Protein AF-A0A1E8FD90-F1 (afdb_monomer_lite)

Foldseek 3Di:
DAQDPLLLVLQLQQLLLVLVLCVVQLLQWAKAWAQPPVSNKIKIKIFGLQQWEAALVQQAIDGNDPPPLIAMDICPPVHNCGSVNPVCSPPGSNRVNVVCCVPVVVRSVVSGHDDVQQSVQSVLQSVLCVVQVAHEHGDPDPPDDNDPRHDYACPPVRGHHRPGWYWDDDPPAIATEDQQDDDPPDQLLASCVVVLVCVVVVNDRYAYAQPFLDPDLSSLLSLVSNLVCLCCPVQVDQALLSVLVVVVVPDRPVSSSVVSCCHCCVPPQNVLVNLLSLVVVLVVDPDDDDVSNVVSVVVNVVVCVVCVVVCPDPCQVPDRRRPPRTQHPDDNGNSQHQPSDDVPPRSNNND

Structure (mmCIF, N/CA/C/O backbone):
data_AF-A0A1E8FD90-F1
#
_entry.id   AF-A0A1E8FD90-F1
#
loop_
_atom_site.group_PDB
_atom_site.id
_atom_site.type_symbol
_atom_site.label_atom_id
_atom_site.label_alt_id
_atom_site.label_comp_id
_atom_site.label_asym_id
_atom_site.label_entity_id
_atom_site.label_seq_id
_atom_site.pdbx_PDB_ins_code
_atom_site.Cartn_x
_atom_site.Cartn_y
_atom_site.Cartn_z
_atom_site.occupancy
_atom_site.B_iso_or_equiv
_atom_site.auth_seq_id
_atom_site.auth_comp_id
_atom_site.auth_asym_id
_atom_site.auth_atom_id
_atom_site.pdbx_PDB_model_num
ATOM 1 N N . MET A 1 1 ? -30.941 -11.027 15.298 1.00 56.66 1 MET A N 1
ATOM 2 C CA . MET A 1 1 ? -30.964 -10.644 16.744 1.00 56.66 1 MET A CA 1
ATOM 3 C C . MET A 1 1 ? -30.471 -9.193 16.898 1.00 56.66 1 MET A C 1
ATOM 5 O O . MET A 1 1 ? -29.641 -8.796 16.094 1.00 56.66 1 MET A O 1
ATOM 9 N N . ARG A 1 2 ? -30.971 -8.367 17.840 1.00 65.31 2 ARG A N 1
ATOM 10 C CA . ARG A 1 2 ? -30.454 -6.986 18.050 1.00 65.31 2 ARG A CA 1
ATOM 11 C C . ARG A 1 2 ? -29.162 -7.013 18.882 1.00 65.31 2 ARG A C 1
ATOM 13 O O . ARG A 1 2 ? -29.107 -7.773 19.845 1.00 65.31 2 ARG A O 1
ATOM 20 N N . VAL A 1 3 ? -28.166 -6.181 18.539 1.00 75.88 3 VAL A N 1
ATOM 21 C CA . VAL A 1 3 ? -26.951 -5.975 19.360 1.00 75.88 3 VAL A CA 1
ATOM 22 C C . VAL A 1 3 ? -27.383 -5.581 20.782 1.00 75.88 3 VAL A C 1
ATOM 24 O O . VAL A 1 3 ? -28.229 -4.690 20.914 1.00 75.88 3 VAL A O 1
ATOM 27 N N . PRO A 1 4 ? -26.823 -6.173 21.853 1.00 81.50 4 PRO A N 1
ATOM 28 C CA . PRO A 1 4 ? -27.022 -5.658 23.203 1.00 81.50 4 PRO A CA 1
ATOM 29 C C . PRO A 1 4 ? -26.638 -4.174 23.282 1.00 81.50 4 PRO A C 1
ATOM 31 O O . PRO A 1 4 ? -25.550 -3.784 22.869 1.00 81.50 4 PRO A O 1
ATOM 34 N N . GLU A 1 5 ? -27.497 -3.320 23.841 1.00 84.31 5 GLU A N 1
ATOM 35 C CA . GLU A 1 5 ? -27.241 -1.869 23.890 1.00 84.31 5 GLU A CA 1
ATOM 36 C C . GLU A 1 5 ? -25.924 -1.531 24.616 1.00 84.31 5 GLU A C 1
ATOM 38 O O . GLU A 1 5 ? -25.202 -0.599 24.259 1.00 84.31 5 GLU A O 1
ATOM 43 N N . SER A 1 6 ? -25.571 -2.324 25.630 1.00 85.62 6 SER A N 1
ATOM 44 C CA . SER A 1 6 ? -24.286 -2.232 26.321 1.00 85.62 6 SER A CA 1
ATOM 45 C C . SER A 1 6 ? -23.102 -2.481 25.387 1.00 85.62 6 SER A C 1
ATOM 47 O O . SER A 1 6 ? -22.140 -1.724 25.459 1.00 85.62 6 SER A O 1
ATOM 49 N N . LEU A 1 7 ? -23.179 -3.483 24.510 1.00 87.25 7 LEU A N 1
ATOM 50 C CA . LEU A 1 7 ? -22.151 -3.798 23.520 1.00 87.25 7 LEU A CA 1
ATOM 51 C C . LEU A 1 7 ? -21.988 -2.633 22.537 1.00 87.25 7 LEU A C 1
ATOM 53 O O . LEU A 1 7 ? -20.905 -2.060 22.435 1.00 87.25 7 LEU A O 1
ATOM 57 N N . LEU A 1 8 ? -23.093 -2.196 21.927 1.00 90.25 8 LEU A N 1
ATOM 58 C CA . LEU A 1 8 ? -23.102 -1.097 20.960 1.00 90.25 8 LEU A CA 1
ATOM 59 C C . LEU A 1 8 ? -22.474 0.186 21.530 1.00 90.25 8 LEU A C 1
ATOM 61 O O . LEU A 1 8 ? -21.594 0.781 20.910 1.00 90.25 8 LEU A O 1
ATOM 65 N N . ARG A 1 9 ? -22.883 0.600 22.739 1.00 90.06 9 ARG A N 1
ATOM 66 C CA . ARG A 1 9 ? -22.383 1.835 23.370 1.00 90.06 9 ARG A CA 1
ATOM 67 C C . ARG A 1 9 ? -20.880 1.794 23.651 1.00 90.06 9 ARG A C 1
ATOM 69 O O . ARG A 1 9 ? -20.226 2.827 23.533 1.00 90.06 9 ARG A O 1
ATOM 76 N N . ARG A 1 10 ? -20.337 0.637 24.041 1.00 90.12 10 ARG A N 1
ATOM 77 C CA . ARG A 1 10 ? -18.904 0.473 24.350 1.00 90.12 10 ARG A CA 1
ATOM 78 C C . ARG A 1 10 ? -18.062 0.481 23.080 1.00 90.12 10 ARG A C 1
ATOM 80 O O . ARG A 1 10 ? -17.102 1.242 22.992 1.00 90.12 10 ARG A O 1
ATOM 87 N N . SER A 1 11 ? -18.487 -0.267 22.063 1.00 92.81 11 SER A N 1
ATOM 88 C CA . SER A 1 11 ? -17.834 -0.290 20.753 1.00 92.81 11 SER A CA 1
ATOM 89 C C . SER A 1 11 ? -17.792 1.101 20.118 1.00 92.81 11 SER A C 1
ATOM 91 O O . SER A 1 11 ? -16.727 1.572 19.730 1.00 92.81 11 SER A O 1
ATOM 93 N N . VAL A 1 12 ? -18.922 1.818 20.099 1.00 94.44 12 VAL A N 1
ATOM 94 C CA . VAL A 1 12 ? -18.986 3.192 19.567 1.00 94.44 12 VAL A CA 1
ATOM 95 C C . VAL A 1 12 ? -18.085 4.145 20.353 1.00 94.44 12 VAL A C 1
ATOM 97 O O . VAL A 1 12 ? -17.470 5.035 19.767 1.00 94.44 12 VAL A O 1
ATOM 100 N N . ARG A 1 13 ? -17.954 3.964 21.672 1.00 95.38 13 ARG A N 1
ATOM 101 C CA . ARG A 1 13 ? -17.057 4.787 22.489 1.00 95.38 13 ARG A CA 1
ATOM 102 C C . ARG A 1 13 ? -15.592 4.612 22.096 1.00 95.38 13 ARG A C 1
ATOM 104 O O . ARG A 1 13 ? -14.893 5.615 21.979 1.00 95.38 13 ARG A O 1
ATOM 111 N N . LEU A 1 14 ? -15.154 3.375 21.854 1.00 95.88 14 LEU A N 1
ATOM 112 C CA . LEU A 1 14 ? -13.805 3.101 21.362 1.00 95.88 14 LEU A CA 1
ATOM 113 C C . LEU A 1 14 ? -13.571 3.739 19.985 1.00 95.88 14 LEU A C 1
ATOM 115 O O . LEU A 1 14 ? -12.570 4.422 19.792 1.00 95.88 14 LEU A O 1
ATOM 119 N N . LEU A 1 15 ? -14.511 3.587 19.048 1.00 97.06 15 LEU A N 1
ATOM 120 C CA . LEU A 1 15 ? -14.391 4.193 17.714 1.00 97.06 15 LEU A CA 1
ATOM 121 C C . LEU A 1 15 ? -14.323 5.726 17.782 1.00 97.06 15 LEU A C 1
ATOM 123 O O . LEU A 1 15 ? -13.535 6.349 17.073 1.00 97.06 15 LEU A O 1
ATOM 127 N N . ASN A 1 16 ? -15.092 6.342 18.682 1.00 98.12 16 ASN A N 1
ATOM 128 C CA . ASN A 1 16 ? -15.017 7.780 18.923 1.00 98.12 16 ASN A CA 1
ATOM 129 C C . ASN A 1 16 ? -13.675 8.206 19.537 1.00 98.12 16 ASN A C 1
ATOM 131 O O . ASN A 1 16 ? -13.176 9.272 19.185 1.00 98.12 16 ASN A O 1
ATOM 135 N N . ALA A 1 17 ? -13.064 7.390 20.402 1.00 98.25 17 ALA A N 1
ATOM 136 C CA . ALA A 1 17 ? -11.721 7.655 20.920 1.00 98.25 17 ALA A CA 1
ATOM 137 C C . ALA A 1 17 ? -10.672 7.654 19.793 1.00 98.25 17 ALA A C 1
ATOM 139 O O . ALA A 1 17 ? -9.843 8.560 19.723 1.00 98.25 17 ALA A O 1
ATOM 140 N N . ILE A 1 18 ? -10.759 6.701 18.857 1.00 98.00 18 ILE A N 1
ATOM 141 C CA . ILE A 1 18 ? -9.893 6.656 17.666 1.00 98.00 18 ILE A CA 1
ATOM 142 C C . ILE A 1 18 ? -10.104 7.907 16.801 1.00 98.00 18 ILE A C 1
ATOM 144 O O . ILE A 1 18 ? -9.136 8.557 16.415 1.00 98.00 18 ILE A O 1
ATOM 148 N N . ASN A 1 19 ? -11.355 8.312 16.564 1.00 98.19 19 ASN A N 1
ATOM 149 C CA . ASN A 1 19 ? -11.665 9.538 15.822 1.00 98.19 19 ASN A CA 1
ATOM 150 C C . ASN A 1 19 ? -11.112 10.808 16.511 1.00 98.19 19 ASN A C 1
ATOM 152 O O . ASN A 1 19 ? -10.642 11.731 15.846 1.00 98.19 19 ASN A O 1
ATOM 156 N N . ILE A 1 20 ? -11.115 10.868 17.848 1.00 98.56 20 ILE A N 1
ATOM 157 C CA . ILE A 1 20 ? -10.468 11.961 18.593 1.00 98.56 20 ILE A CA 1
ATOM 158 C C . ILE A 1 20 ? -8.958 11.978 18.325 1.00 98.56 20 ILE A C 1
ATOM 160 O O . ILE A 1 20 ? -8.404 13.051 18.094 1.00 98.56 20 ILE A O 1
ATOM 164 N N . LEU A 1 21 ? -8.299 10.816 18.302 1.00 98.31 21 LEU A N 1
ATOM 165 C CA . LEU A 1 21 ? -6.873 10.713 17.974 1.00 98.31 21 LEU A CA 1
ATOM 166 C C . LEU A 1 21 ? -6.585 11.118 16.521 1.00 98.31 21 LEU A C 1
ATOM 168 O O . LEU A 1 21 ? -5.620 11.839 16.274 1.00 98.31 21 LEU A O 1
ATOM 172 N N . HIS A 1 22 ? -7.443 10.752 15.565 1.00 98.06 22 HIS A N 1
ATOM 173 C CA . HIS A 1 22 ? -7.335 11.227 14.178 1.00 98.06 22 HIS A CA 1
ATOM 174 C C . HIS A 1 22 ? -7.350 12.754 14.105 1.00 98.06 22 HIS A C 1
ATOM 176 O O . HIS A 1 22 ? -6.453 13.350 13.518 1.00 98.06 22 HIS A O 1
ATOM 182 N N . ARG A 1 23 ? -8.286 13.407 14.806 1.00 96.81 23 ARG A N 1
ATOM 183 C CA . ARG A 1 23 ? -8.345 14.879 14.897 1.00 96.81 23 ARG A CA 1
ATOM 184 C C . ARG A 1 23 ? -7.121 15.513 15.571 1.00 96.81 23 ARG A C 1
ATOM 186 O O . ARG A 1 23 ? -6.922 16.716 15.435 1.00 96.81 23 ARG A O 1
ATOM 193 N N . GLN A 1 24 ? -6.334 14.733 16.312 1.00 96.75 24 GLN A N 1
ATOM 194 C CA . GLN A 1 24 ? -5.081 15.153 16.948 1.00 96.75 24 GLN A CA 1
ATOM 195 C C . GLN A 1 24 ? -3.839 14.864 16.077 1.00 96.75 24 GLN A C 1
ATOM 197 O O . GLN A 1 24 ? -2.722 15.105 16.530 1.00 96.75 24 GLN A O 1
ATOM 202 N N . GLY A 1 25 ? -4.009 14.378 14.839 1.00 94.69 25 GLY A N 1
ATOM 203 C CA . GLY A 1 25 ? -2.921 14.141 13.880 1.00 94.69 25 GLY A CA 1
ATOM 204 C C . GLY A 1 25 ? -2.383 12.706 13.843 1.00 94.69 25 GLY A C 1
ATOM 205 O O . GLY A 1 25 ? -1.378 12.449 13.177 1.00 94.69 25 GLY A O 1
ATOM 206 N N . TYR A 1 26 ? -3.036 11.764 14.531 1.00 96.94 26 TYR A N 1
ATOM 207 C CA . TYR A 1 26 ? -2.708 10.332 14.486 1.00 96.94 26 TYR A CA 1
ATOM 208 C C . TYR A 1 26 ? -3.497 9.607 13.383 1.00 96.94 26 TYR A C 1
ATOM 210 O O . TYR A 1 26 ? -4.082 8.550 13.618 1.00 96.94 26 TYR A O 1
ATOM 218 N N . GLU A 1 27 ? -3.590 10.194 12.187 1.00 95.50 27 GLU A N 1
ATOM 219 C CA . GLU A 1 27 ? -4.531 9.754 11.144 1.00 95.50 27 GLU A CA 1
ATOM 220 C C . GLU A 1 27 ? -4.199 8.378 10.556 1.00 95.50 27 GLU A C 1
ATOM 222 O O . GLU A 1 27 ? -5.084 7.717 10.016 1.00 95.50 27 GLU A O 1
ATOM 227 N N . LYS A 1 28 ? -2.959 7.895 10.707 1.00 94.06 28 LYS A N 1
ATOM 228 C CA . LYS A 1 28 ? -2.556 6.546 10.276 1.00 94.06 28 LYS A CA 1
ATOM 229 C C . LYS A 1 28 ? -2.923 5.449 11.278 1.00 94.06 28 LYS A C 1
ATOM 231 O O . LYS A 1 28 ? -2.624 4.284 11.020 1.00 94.06 28 LYS A O 1
ATOM 236 N N . LEU A 1 29 ? -3.563 5.791 12.401 1.00 96.44 29 LEU A N 1
ATOM 237 C CA . LEU A 1 29 ? -4.102 4.816 13.346 1.00 96.44 29 LEU A CA 1
ATOM 238 C C . LEU A 1 29 ? -5.278 4.079 12.693 1.00 96.44 29 LEU A C 1
ATOM 240 O O . LEU A 1 29 ? -6.330 4.665 12.435 1.00 96.44 29 LEU A O 1
ATOM 244 N N . GLY A 1 30 ? -5.086 2.803 12.394 1.00 93.56 30 GLY A N 1
ATOM 245 C CA . GLY A 1 30 ? -6.062 1.936 11.749 1.00 93.56 30 GLY A CA 1
ATOM 246 C C . GLY A 1 30 ? -6.794 1.039 12.743 1.00 93.56 30 GLY A C 1
ATOM 247 O O . GLY A 1 30 ? -6.372 0.849 13.888 1.00 93.56 30 GLY A O 1
ATOM 248 N N . CYS A 1 31 ? -7.908 0.468 12.290 1.00 92.62 31 CYS A N 1
ATOM 249 C CA . CYS A 1 31 ? -8.611 -0.566 13.037 1.00 92.62 31 CYS A CA 1
ATOM 250 C C . CYS A 1 31 ? -9.238 -1.621 12.121 1.00 92.62 31 CYS A C 1
ATOM 252 O O . CYS A 1 31 ? -9.734 -1.305 11.041 1.00 92.62 31 CYS A O 1
ATOM 254 N N . SER A 1 32 ? -9.214 -2.876 12.571 1.00 89.50 32 SER A N 1
ATOM 255 C CA . SER A 1 32 ? -9.930 -3.996 11.950 1.00 89.50 32 SER A CA 1
ATOM 256 C C . SER A 1 32 ? -10.921 -4.596 12.945 1.00 89.50 32 SER A C 1
ATOM 258 O O . SER A 1 32 ? -10.728 -4.481 14.159 1.00 89.50 32 SER A O 1
ATOM 260 N N . PHE A 1 33 ? -11.980 -5.222 12.431 1.00 89.19 33 PHE A N 1
ATOM 261 C CA . PHE A 1 33 ? -13.107 -5.704 13.225 1.00 89.19 33 PHE A CA 1
ATOM 262 C C . PHE A 1 33 ? -13.466 -7.133 12.852 1.00 89.19 33 PHE A C 1
ATOM 264 O O . PHE A 1 33 ? -13.535 -7.445 11.671 1.00 89.19 33 PHE A O 1
ATOM 271 N N . TRP A 1 34 ? -13.771 -7.976 13.828 1.00 83.38 34 TRP A N 1
ATOM 272 C CA . TRP A 1 34 ? -14.334 -9.305 13.584 1.00 83.38 34 TRP A CA 1
ATOM 273 C C . TRP A 1 34 ? -15.201 -9.736 14.766 1.00 83.38 34 TRP A C 1
ATOM 275 O O . TRP A 1 34 ? -15.251 -9.079 15.806 1.00 83.38 34 TRP A O 1
ATOM 285 N N . GLY A 1 35 ? -15.935 -10.829 14.599 1.00 75.94 35 GLY A N 1
ATOM 286 C CA . GLY A 1 35 ? -16.658 -11.481 15.688 1.00 75.94 35 GLY A CA 1
ATOM 287 C C . GLY A 1 35 ? -15.719 -12.425 16.418 1.00 75.94 35 GLY A C 1
ATOM 288 O O . GLY A 1 35 ? -14.932 -13.113 15.771 1.00 75.94 35 GLY A O 1
ATOM 289 N N . GLY A 1 36 ? -15.777 -12.464 17.747 1.00 71.88 36 GLY A N 1
ATOM 290 C CA . GLY A 1 36 ? -14.994 -13.442 18.496 1.00 71.88 36 GLY A CA 1
ATOM 291 C C . GLY A 1 36 ? -15.414 -14.878 18.191 1.00 71.88 36 GLY A C 1
ATOM 292 O O . GLY A 1 36 ? -16.398 -15.131 17.497 1.00 71.88 36 GLY A O 1
ATOM 293 N N . ILE A 1 37 ? -14.663 -15.829 18.750 1.00 68.88 37 ILE A N 1
ATOM 294 C CA . ILE A 1 37 ? -14.836 -17.278 18.528 1.00 68.88 37 ILE A CA 1
ATOM 295 C C . ILE A 1 37 ? -16.271 -17.740 18.839 1.00 68.88 37 ILE A C 1
ATOM 297 O O . ILE A 1 37 ? -16.768 -18.696 18.253 1.00 68.88 37 ILE A O 1
ATOM 301 N N . ASP A 1 38 ? -16.956 -17.053 19.752 1.00 69.38 38 ASP A N 1
ATOM 302 C CA . ASP A 1 38 ? -18.326 -17.359 20.150 1.00 69.38 38 ASP A CA 1
ATOM 303 C C . ASP A 1 38 ? -19.401 -16.716 19.251 1.00 69.38 38 ASP A C 1
ATOM 305 O O . ASP A 1 38 ? -20.579 -17.003 19.431 1.00 69.38 38 ASP A O 1
ATOM 309 N N . CYS A 1 39 ? -19.032 -15.857 18.292 1.00 68.38 39 CYS A N 1
ATOM 310 C CA . CYS A 1 39 ? -19.945 -15.033 17.483 1.00 68.38 39 CYS A CA 1
ATOM 311 C C . CYS A 1 39 ? -20.897 -14.134 18.305 1.00 68.38 39 CYS A C 1
ATOM 313 O O . CYS A 1 39 ? -21.875 -13.599 17.770 1.00 68.38 39 CYS A O 1
ATOM 315 N N . PHE A 1 40 ? -20.611 -13.939 19.595 1.00 74.62 40 PHE A N 1
ATOM 316 C CA . PHE A 1 40 ? -21.358 -13.083 20.519 1.00 74.62 40 PHE A CA 1
ATOM 317 C C . PHE A 1 40 ? -20.513 -11.927 21.054 1.00 74.62 40 PHE A C 1
ATOM 319 O O . PHE A 1 40 ? -21.072 -10.986 21.621 1.00 74.62 40 PHE A O 1
ATOM 326 N N . SER A 1 41 ? -19.193 -11.967 20.877 1.00 82.69 41 SER A N 1
ATOM 327 C CA . SER A 1 41 ? -18.308 -10.839 21.136 1.00 82.69 41 SER A CA 1
ATOM 328 C C . SER A 1 41 ? -17.941 -10.090 19.858 1.00 82.69 41 SER A C 1
ATOM 330 O O . SER A 1 41 ? -17.839 -10.657 18.767 1.00 82.69 41 SER A O 1
ATOM 332 N N . TRP A 1 42 ? -17.761 -8.777 19.993 1.00 88.62 42 TRP A N 1
ATOM 333 C CA . TRP A 1 42 ? -17.207 -7.938 18.935 1.00 88.62 42 TRP A CA 1
ATOM 334 C C . TRP A 1 42 ? -15.759 -7.609 19.263 1.00 88.62 42 TRP A C 1
ATOM 336 O O . TRP A 1 42 ? -15.469 -7.097 20.345 1.00 88.62 42 TRP A O 1
ATOM 346 N N . VAL A 1 43 ? -14.861 -7.891 18.331 1.00 89.06 43 VAL A N 1
ATOM 347 C CA . VAL A 1 43 ? -13.433 -7.651 18.481 1.00 89.06 43 VAL A CA 1
ATOM 348 C C . VAL A 1 43 ? -13.031 -6.474 17.609 1.00 89.06 43 VAL A C 1
ATOM 350 O O . VAL A 1 43 ? -13.372 -6.416 16.429 1.00 89.06 43 VAL A O 1
ATOM 353 N N . ALA A 1 44 ? -12.275 -5.552 18.192 1.00 91.75 44 ALA A N 1
ATOM 354 C CA . ALA A 1 44 ? -11.564 -4.510 17.476 1.00 91.75 44 ALA A CA 1
ATOM 355 C C . ALA A 1 44 ? -10.071 -4.639 17.752 1.00 91.75 44 ALA A C 1
ATOM 357 O O . ALA A 1 44 ? -9.655 -4.687 18.911 1.00 91.75 44 ALA A O 1
ATOM 358 N N . VAL A 1 45 ? -9.264 -4.638 16.695 1.00 92.12 45 VAL A N 1
ATOM 359 C CA . VAL A 1 45 ? -7.817 -4.462 16.817 1.00 92.12 45 VAL A CA 1
ATOM 360 C C . VAL A 1 45 ? -7.420 -3.100 16.299 1.00 92.12 45 VAL A C 1
ATOM 362 O O . VAL A 1 45 ? -7.778 -2.724 15.187 1.00 92.12 45 VAL A O 1
ATOM 365 N N . VAL A 1 46 ? -6.664 -2.381 17.123 1.00 94.50 46 VAL A N 1
ATOM 366 C CA . VAL A 1 46 ? -6.083 -1.077 16.818 1.00 94.50 46 VAL A CA 1
ATOM 367 C C . VAL A 1 46 ? -4.603 -1.263 16.504 1.00 94.50 46 VAL A C 1
ATOM 369 O O . VAL A 1 46 ? -3.874 -1.864 17.292 1.00 94.50 46 VAL A O 1
ATOM 372 N N . THR A 1 47 ? -4.155 -0.764 15.355 1.00 94.56 47 THR A N 1
ATOM 373 C CA . THR A 1 47 ? -2.759 -0.863 14.895 1.00 94.56 47 THR A CA 1
ATOM 374 C C . THR A 1 47 ? -2.444 0.269 13.907 1.00 94.56 47 THR A C 1
ATOM 376 O O . THR A 1 47 ? -3.280 1.140 13.679 1.00 94.56 47 THR A O 1
ATOM 379 N N . SER A 1 48 ? -1.252 0.286 13.311 1.00 91.75 48 SER A N 1
ATOM 380 C CA . SER A 1 48 ? -0.948 1.195 12.202 1.00 91.75 48 SER A CA 1
ATOM 381 C C . SER A 1 48 ? -1.614 0.696 10.919 1.00 91.75 48 SER A C 1
ATOM 383 O O . SER A 1 48 ? -1.620 -0.505 10.648 1.00 91.75 48 SER A O 1
ATOM 385 N N . THR A 1 49 ? -2.119 1.611 10.094 1.00 89.88 49 THR A N 1
ATOM 386 C CA . THR A 1 49 ? -2.567 1.316 8.717 1.00 89.88 49 THR A CA 1
ATOM 387 C C . THR A 1 49 ? -1.483 0.618 7.886 1.00 89.88 49 THR A C 1
ATOM 389 O O . THR A 1 49 ? -1.808 -0.232 7.061 1.00 89.88 49 THR A O 1
ATOM 392 N N . ASP A 1 50 ? -0.199 0.854 8.182 1.00 84.50 50 ASP A N 1
ATOM 393 C CA . ASP A 1 50 ? 0.937 0.161 7.553 1.00 84.50 50 ASP A CA 1
ATOM 394 C C . ASP A 1 50 ? 1.033 -1.332 7.926 1.00 84.50 50 ASP A C 1
ATOM 396 O O . ASP A 1 50 ? 1.714 -2.104 7.245 1.00 84.50 50 ASP A O 1
ATOM 400 N N . ASN A 1 51 ? 0.370 -1.747 9.012 1.00 85.56 51 ASN A N 1
ATOM 401 C CA . ASN A 1 51 ? 0.265 -3.137 9.460 1.00 85.56 51 ASN A CA 1
ATOM 402 C C . ASN A 1 51 ? -1.058 -3.796 9.030 1.00 85.56 51 ASN A C 1
ATOM 404 O O . ASN A 1 51 ? -1.350 -4.916 9.444 1.00 85.56 51 ASN A O 1
ATOM 408 N N . MET A 1 52 ? -1.861 -3.129 8.201 1.00 86.94 52 MET A N 1
ATOM 409 C CA . MET A 1 52 ? -3.128 -3.647 7.694 1.00 86.94 52 MET A CA 1
ATOM 410 C C . MET A 1 52 ? -3.056 -3.906 6.189 1.00 86.94 52 MET A C 1
ATOM 412 O O . MET A 1 52 ? -2.350 -3.223 5.447 1.00 86.94 52 MET A O 1
ATOM 416 N N . MET A 1 53 ? -3.813 -4.897 5.730 1.00 86.25 53 MET A N 1
ATOM 417 C CA . MET A 1 53 ? -3.960 -5.205 4.311 1.00 86.25 53 MET A CA 1
ATOM 418 C C . MET A 1 53 ? -5.361 -5.725 3.998 1.00 86.25 53 MET A C 1
ATOM 420 O O . MET A 1 53 ? -6.003 -6.329 4.858 1.00 86.25 53 MET A O 1
ATOM 424 N N . VAL A 1 54 ? -5.811 -5.526 2.761 1.00 85.81 54 VAL A N 1
ATOM 425 C CA . VAL A 1 54 ? -7.109 -6.012 2.274 1.00 85.81 54 VAL A CA 1
ATOM 426 C C . VAL A 1 54 ? -6.890 -6.966 1.104 1.00 85.81 54 VAL A C 1
ATOM 428 O O . VAL A 1 54 ? -6.250 -6.624 0.114 1.00 85.81 54 VAL A O 1
ATOM 431 N N . ASP A 1 55 ? -7.440 -8.173 1.207 1.00 82.88 55 ASP A N 1
ATOM 432 C CA . ASP A 1 55 ? -7.551 -9.125 0.103 1.00 82.88 55 ASP A CA 1
ATOM 433 C C . ASP A 1 55 ? -8.972 -9.017 -0.465 1.00 82.88 55 ASP A C 1
ATOM 435 O O . ASP A 1 55 ? -9.896 -9.666 0.023 1.00 82.88 55 ASP A O 1
ATOM 439 N N . ARG A 1 56 ? -9.160 -8.139 -1.461 1.00 81.44 56 ARG A N 1
ATOM 440 C CA . ARG A 1 56 ? -10.483 -7.853 -2.049 1.00 81.44 56 ARG A CA 1
ATOM 441 C C . ARG A 1 56 ? -11.078 -9.038 -2.807 1.00 81.44 56 ARG A C 1
ATOM 443 O O . ARG A 1 56 ? -12.287 -9.063 -3.000 1.00 81.44 56 ARG A O 1
ATOM 450 N N . GLU A 1 57 ? -10.260 -10.002 -3.238 1.00 75.25 57 GLU A N 1
ATOM 451 C CA . GLU A 1 57 ? -10.748 -11.193 -3.948 1.00 75.25 57 GLU A CA 1
ATOM 452 C C . GLU A 1 57 ? -11.583 -12.089 -3.030 1.00 75.25 57 GLU A C 1
ATOM 454 O O . GLU A 1 57 ? -12.589 -12.642 -3.463 1.00 75.25 57 GLU A O 1
ATOM 459 N N . ILE A 1 58 ? -11.170 -12.212 -1.766 1.00 71.81 58 ILE A N 1
ATOM 460 C CA . ILE A 1 58 ? -11.875 -13.004 -0.741 1.00 71.81 58 ILE A CA 1
ATOM 461 C C . ILE A 1 58 ? -12.564 -12.133 0.320 1.00 71.81 58 ILE A C 1
ATOM 463 O O . ILE A 1 58 ? -13.203 -12.642 1.232 1.00 71.81 58 ILE A O 1
ATOM 467 N N . GLY A 1 59 ? -12.429 -10.814 0.207 1.00 71.81 59 GLY A N 1
ATOM 468 C CA . GLY A 1 59 ? -13.079 -9.821 1.049 1.00 71.81 59 GLY A CA 1
ATOM 469 C C . GLY A 1 59 ? -12.606 -9.760 2.501 1.00 71.81 59 GLY A C 1
ATOM 470 O O . GLY A 1 59 ? -13.401 -9.442 3.385 1.00 71.81 59 GLY A O 1
ATOM 471 N N . ILE A 1 60 ? -11.324 -10.040 2.747 1.00 76.25 60 ILE A N 1
ATOM 472 C CA . ILE A 1 60 ? -10.743 -10.144 4.095 1.00 76.25 60 ILE A CA 1
ATOM 473 C C . ILE A 1 60 ? -9.802 -8.970 4.388 1.00 76.25 60 ILE A C 1
ATOM 475 O O . ILE A 1 60 ? -8.923 -8.660 3.581 1.00 76.25 60 ILE A O 1
ATOM 479 N N . THR A 1 61 ? -9.922 -8.378 5.581 1.00 77.81 61 THR A N 1
ATOM 480 C CA . THR A 1 61 ? -8.944 -7.421 6.131 1.00 77.81 61 THR A CA 1
ATOM 481 C C . THR A 1 61 ? -8.057 -8.131 7.149 1.00 77.81 61 THR A C 1
ATOM 483 O O . THR A 1 61 ? -8.546 -8.593 8.177 1.00 77.81 61 THR A O 1
ATOM 486 N N . ASN A 1 62 ? -6.750 -8.174 6.898 1.00 77.00 62 ASN A N 1
ATOM 487 C CA . ASN A 1 62 ? -5.778 -8.886 7.727 1.00 77.00 62 ASN A CA 1
ATOM 488 C C . ASN A 1 62 ? -4.712 -7.961 8.310 1.00 77.00 62 ASN A C 1
ATOM 490 O O . ASN A 1 62 ? -4.399 -6.904 7.757 1.00 77.00 62 ASN A O 1
ATOM 494 N N . LEU A 1 63 ? -4.105 -8.420 9.404 1.00 80.88 63 LEU A N 1
ATOM 495 C CA . LEU A 1 63 ? -2.865 -7.855 9.920 1.00 80.88 63 LEU A CA 1
ATOM 496 C C . LEU A 1 63 ? -1.678 -8.444 9.153 1.00 80.88 63 LEU A C 1
ATOM 498 O O . LEU A 1 63 ? -1.625 -9.645 8.895 1.00 80.88 63 LEU A O 1
ATOM 502 N N . ILE A 1 64 ? -0.715 -7.601 8.791 1.00 75.69 64 ILE A N 1
ATOM 503 C CA . ILE A 1 64 ? 0.513 -8.031 8.108 1.00 75.69 64 ILE A CA 1
ATOM 504 C C . ILE A 1 64 ? 1.429 -8.767 9.089 1.00 75.69 64 ILE A C 1
ATOM 506 O O . ILE A 1 64 ? 2.042 -9.775 8.740 1.00 75.69 64 ILE A O 1
ATOM 510 N N . ASN A 1 65 ? 1.533 -8.256 10.314 1.00 75.00 65 ASN A N 1
ATOM 511 C CA . ASN A 1 65 ? 2.295 -8.855 11.392 1.00 75.00 65 ASN A CA 1
ATOM 512 C C . ASN A 1 65 ? 1.475 -8.816 12.684 1.00 75.00 65 ASN A C 1
ATOM 514 O O . ASN A 1 65 ? 1.361 -7.776 13.332 1.00 75.00 65 ASN A O 1
ATOM 518 N N . GLU A 1 66 ? 0.956 -9.972 13.090 1.00 69.56 66 GLU A N 1
ATOM 519 C CA . GLU A 1 66 ? 0.218 -10.137 14.350 1.00 69.56 66 GLU A CA 1
ATOM 520 C C . GLU A 1 66 ? 1.084 -9.870 15.592 1.00 69.56 66 GLU A C 1
ATOM 522 O O . GLU A 1 66 ? 0.555 -9.617 16.670 1.00 69.56 66 GLU A O 1
ATOM 527 N N . ARG A 1 67 ? 2.419 -9.912 15.455 1.00 68.56 67 ARG A N 1
ATOM 528 C CA . ARG A 1 67 ? 3.374 -9.605 16.533 1.00 68.56 67 ARG A CA 1
ATOM 529 C C . ARG A 1 67 ? 3.799 -8.136 16.574 1.00 68.56 67 ARG A C 1
ATOM 531 O O . ARG A 1 67 ? 4.560 -7.772 17.465 1.00 68.56 67 ARG A O 1
ATOM 538 N N . ALA A 1 68 ? 3.401 -7.321 15.596 1.00 72.19 68 ALA A N 1
ATOM 539 C CA . ALA A 1 68 ? 3.638 -5.878 15.639 1.00 72.19 68 ALA A CA 1
ATOM 540 C C . ALA A 1 68 ? 2.671 -5.207 16.624 1.00 72.19 68 ALA A C 1
ATOM 542 O O . ALA A 1 68 ? 1.650 -5.805 16.959 1.00 72.19 68 ALA A O 1
ATOM 543 N N . ASP A 1 69 ? 2.970 -3.970 17.039 1.00 82.88 69 ASP A N 1
ATOM 544 C CA . ASP A 1 69 ? 2.174 -3.175 17.987 1.00 82.88 69 ASP A CA 1
ATOM 545 C C . ASP A 1 69 ? 0.695 -3.093 17.561 1.00 82.88 69 ASP A C 1
ATOM 547 O O . ASP A 1 69 ? 0.272 -2.245 16.768 1.00 82.88 69 ASP A O 1
ATOM 551 N N . SER A 1 70 ? -0.090 -4.040 18.064 1.00 88.88 70 SER A N 1
ATOM 552 C CA . SER A 1 70 ? -1.493 -4.253 17.739 1.00 88.88 70 SER A CA 1
ATOM 553 C C . SER A 1 70 ? -2.213 -4.554 19.040 1.00 88.88 70 SER A C 1
ATOM 555 O O . SER A 1 70 ? -1.821 -5.451 19.786 1.00 88.88 70 SER A O 1
ATOM 557 N N . PHE A 1 71 ? -3.260 -3.791 19.326 1.00 91.31 71 PHE A N 1
ATOM 558 C CA . PHE A 1 71 ? -3.955 -3.852 20.603 1.00 91.31 71 PHE A CA 1
ATOM 559 C C . PHE A 1 71 ? -5.388 -4.305 20.390 1.00 91.31 71 PHE A C 1
ATOM 561 O O . PHE A 1 71 ? -6.141 -3.685 19.640 1.00 91.31 71 PHE A O 1
ATOM 568 N N . LEU A 1 72 ? -5.750 -5.398 21.055 1.00 90.94 72 LEU A N 1
ATOM 569 C CA . LEU A 1 72 ? -7.038 -6.057 20.908 1.00 90.94 72 LEU A CA 1
ATOM 570 C C . LEU A 1 72 ? -8.000 -5.641 22.018 1.00 90.94 72 LEU A C 1
ATOM 572 O O . LEU A 1 72 ? -7.668 -5.678 23.201 1.00 90.94 72 LEU A O 1
ATOM 576 N N . HIS A 1 73 ? -9.219 -5.291 21.625 1.00 90.31 73 HIS A N 1
ATOM 577 C CA . HIS A 1 73 ? -10.359 -5.122 22.510 1.00 90.31 73 HIS A CA 1
ATOM 578 C C . HIS A 1 73 ? -11.462 -6.101 22.109 1.00 90.31 73 HIS A C 1
ATOM 580 O O . HIS A 1 73 ? -11.932 -6.068 20.977 1.00 90.31 73 HIS A O 1
ATOM 586 N N . GLU A 1 74 ? -11.900 -6.940 23.047 1.00 88.38 74 GLU A N 1
ATOM 587 C CA . GLU A 1 74 ? -13.023 -7.860 22.866 1.00 88.38 74 GLU A CA 1
ATOM 588 C C . GLU A 1 74 ? -14.207 -7.425 23.737 1.00 88.38 74 GLU A C 1
ATOM 590 O O . GLU A 1 74 ? -14.224 -7.587 24.962 1.00 88.38 74 GLU A O 1
ATOM 595 N N . ALA A 1 75 ? -15.232 -6.882 23.094 1.00 78.38 75 ALA A N 1
ATOM 596 C CA . ALA A 1 75 ? -16.448 -6.422 23.731 1.00 78.38 75 ALA A CA 1
ATOM 597 C C . ALA A 1 75 ? -17.399 -7.609 23.976 1.00 78.38 75 ALA A C 1
ATOM 599 O O . ALA A 1 75 ? -18.344 -7.814 23.225 1.00 78.38 75 ALA A O 1
ATOM 600 N N . ASN A 1 76 ? -17.102 -8.424 24.998 1.00 75.25 76 ASN A N 1
ATOM 601 C CA . ASN A 1 76 ? -18.042 -9.272 25.766 1.00 75.25 76 ASN A CA 1
ATOM 602 C C . ASN A 1 76 ? -17.312 -10.040 26.886 1.00 75.25 76 ASN A C 1
ATOM 604 O O . ASN A 1 76 ? -17.879 -10.267 27.951 1.00 75.25 76 ASN A O 1
ATOM 608 N N . ARG A 1 77 ? -16.040 -10.404 26.660 1.00 65.94 77 ARG A N 1
ATOM 609 C CA . ARG A 1 77 ? -15.260 -11.314 27.518 1.00 65.94 77 ARG A CA 1
ATOM 610 C C . ARG A 1 77 ? -14.898 -10.735 28.887 1.00 65.94 77 ARG A C 1
ATOM 612 O O . ARG A 1 77 ? -15.097 -11.394 29.900 1.00 65.94 77 ARG A O 1
ATOM 619 N N . GLU A 1 78 ? -14.432 -9.489 28.923 1.00 65.25 78 GLU A N 1
ATOM 620 C CA . GLU A 1 78 ? -14.121 -8.754 30.168 1.00 65.25 78 GLU A CA 1
ATOM 621 C C . GLU A 1 78 ? -15.072 -7.561 30.379 1.00 65.25 78 GLU A C 1
ATOM 623 O O . GLU A 1 78 ? -14.820 -6.617 31.128 1.00 65.25 78 GLU A O 1
ATOM 628 N N . GLY A 1 79 ? -16.217 -7.581 29.693 1.00 68.31 79 GLY A N 1
ATOM 629 C CA . GLY A 1 79 ? -17.222 -6.534 29.792 1.00 68.31 79 GLY A CA 1
ATOM 630 C C . GLY A 1 79 ? -16.793 -5.212 29.149 1.00 68.31 79 GLY A C 1
ATOM 631 O O . GLY A 1 79 ? -17.001 -5.017 27.954 1.00 68.31 79 GLY A O 1
ATOM 632 N N . ASN A 1 80 ? -16.357 -4.247 29.958 1.00 78.69 80 ASN A N 1
ATOM 633 C CA . ASN A 1 80 ? -16.073 -2.864 29.538 1.00 78.69 80 ASN A CA 1
ATOM 634 C C . ASN A 1 80 ? -14.619 -2.464 29.841 1.00 78.69 80 ASN A C 1
ATOM 636 O O . ASN A 1 80 ? -14.300 -1.281 29.904 1.00 78.69 80 ASN A O 1
ATOM 640 N N . ASP A 1 81 ? -13.760 -3.456 30.061 1.00 87.44 81 ASP A N 1
ATOM 641 C CA . ASP A 1 81 ? -12.348 -3.263 30.358 1.00 87.44 81 ASP A CA 1
ATOM 642 C C . ASP A 1 81 ? -11.607 -3.141 29.009 1.00 87.44 81 ASP A C 1
ATOM 644 O O . ASP A 1 81 ? -11.266 -4.122 28.344 1.00 87.44 81 ASP A O 1
ATOM 648 N N . TYR A 1 82 ? -11.466 -1.901 28.524 1.00 90.56 82 TYR A N 1
ATOM 649 C CA . TYR A 1 82 ? -10.859 -1.604 27.218 1.00 90.56 82 TYR A CA 1
ATOM 650 C C . TYR A 1 82 ? -9.410 -2.088 27.196 1.00 90.56 82 TYR A C 1
ATOM 652 O O . TYR A 1 82 ? -8.623 -1.652 28.023 1.00 90.56 82 TYR A O 1
ATOM 660 N N . PHE A 1 83 ? -9.047 -2.982 26.271 1.00 91.06 83 PHE A N 1
ATOM 661 C CA . PHE A 1 83 ? -7.703 -3.582 26.204 1.00 91.06 83 PHE A CA 1
ATOM 662 C C . PHE A 1 83 ? -7.244 -4.263 27.518 1.00 91.06 83 PHE A C 1
ATOM 664 O O . PHE A 1 83 ? -6.050 -4.300 27.812 1.00 91.06 83 PHE A O 1
ATOM 671 N N . GLY A 1 84 ? -8.187 -4.759 28.335 1.00 89.75 8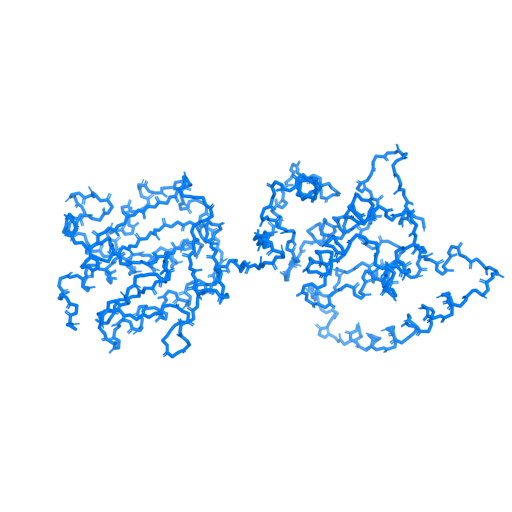4 GLY A N 1
ATOM 672 C CA . GLY A 1 84 ? -7.913 -5.328 29.666 1.00 89.75 84 GLY A CA 1
ATOM 673 C C . GLY A 1 84 ? -7.692 -4.278 30.765 1.00 89.75 84 GLY A C 1
ATOM 674 O O . GLY A 1 84 ? -7.239 -4.591 31.866 1.00 89.75 84 GLY A O 1
ATOM 675 N N . TRP A 1 85 ? -7.976 -3.003 30.487 1.00 92.75 85 TRP A N 1
ATOM 676 C CA . TRP A 1 85 ? -7.797 -1.905 31.433 1.00 92.75 85 TRP A CA 1
ATOM 677 C C . TRP A 1 85 ? -9.007 -1.761 32.351 1.00 92.75 85 TRP A C 1
ATOM 679 O O . TRP A 1 85 ? -10.018 -1.146 32.002 1.00 92.75 85 TRP A O 1
ATOM 689 N N . THR A 1 86 ? -8.880 -2.287 33.563 1.00 89.94 86 THR A N 1
ATOM 690 C CA . THR A 1 86 ? -9.927 -2.221 34.593 1.00 89.94 86 THR A CA 1
ATOM 691 C C . THR A 1 86 ? -10.238 -0.789 35.039 1.00 89.94 86 THR A C 1
ATOM 693 O O . THR A 1 86 ? -11.377 -0.475 35.387 1.00 89.94 86 THR A O 1
ATOM 696 N N . ASP A 1 87 ? -9.255 0.110 34.976 1.00 91.69 87 ASP A N 1
ATOM 697 C CA . ASP A 1 87 ? -9.396 1.526 35.319 1.00 91.69 87 ASP A CA 1
ATOM 698 C C . ASP A 1 87 ? -10.103 2.350 34.229 1.00 91.69 87 ASP A C 1
ATOM 700 O O . ASP A 1 87 ? -10.649 3.418 34.505 1.00 91.69 87 ASP A O 1
ATOM 704 N N . ALA A 1 88 ? -10.171 1.829 33.001 1.00 92.62 88 ALA A N 1
ATOM 705 C CA . ALA A 1 88 ? -10.819 2.482 31.866 1.00 92.62 88 ALA A CA 1
ATOM 706 C C . ALA A 1 88 ? -12.316 2.152 31.741 1.00 92.62 88 ALA A C 1
ATOM 708 O O . ALA A 1 88 ? -12.987 2.642 30.831 1.00 92.62 88 ALA A O 1
ATOM 709 N N . ARG A 1 89 ? -12.875 1.352 32.659 1.00 89.50 89 ARG A N 1
ATOM 710 C CA . ARG A 1 89 ? -14.252 0.841 32.584 1.00 89.50 89 ARG A CA 1
ATOM 711 C C . ARG A 1 89 ? -15.303 1.925 32.353 1.00 89.50 89 ARG A C 1
ATOM 713 O O . ARG A 1 89 ? -16.247 1.742 31.589 1.00 89.50 89 ARG A O 1
ATOM 720 N N . ASN A 1 90 ? -15.157 3.064 33.019 1.00 89.81 90 ASN A N 1
ATOM 721 C CA . ASN A 1 90 ? -16.101 4.178 32.920 1.00 89.81 90 ASN A CA 1
ATOM 722 C C . ASN A 1 90 ? -15.557 5.347 32.097 1.00 89.81 90 ASN A C 1
ATOM 724 O O . ASN A 1 90 ? -16.203 6.391 32.052 1.00 89.81 90 ASN A O 1
ATOM 728 N N . ALA A 1 91 ? -14.406 5.172 31.445 1.00 93.75 91 ALA A N 1
ATOM 729 C CA . ALA A 1 91 ? -13.781 6.227 30.668 1.00 93.75 91 ALA A CA 1
ATOM 730 C C . ALA A 1 91 ? -14.717 6.697 29.544 1.00 93.75 91 ALA A C 1
ATOM 732 O O . ALA A 1 91 ? -15.396 5.877 28.913 1.00 93.75 91 ALA A O 1
ATOM 733 N N . SER A 1 92 ? -14.766 8.012 29.316 1.00 96.50 92 SER A N 1
ATOM 734 C CA . SER A 1 92 ? -15.346 8.630 28.118 1.00 96.50 92 SER A CA 1
ATOM 735 C C . SER A 1 92 ? -14.462 8.375 26.890 1.00 96.50 92 SER A C 1
ATOM 737 O O . SER A 1 92 ? -13.355 7.854 27.012 1.00 96.50 92 SER A O 1
ATOM 739 N N . ALA A 1 93 ? -14.927 8.744 25.693 1.00 97.56 93 ALA A N 1
ATOM 740 C CA . ALA A 1 93 ? -14.107 8.629 24.484 1.00 97.56 93 ALA A CA 1
ATOM 741 C C . ALA A 1 93 ? -12.829 9.488 24.576 1.00 97.56 93 ALA A C 1
ATOM 743 O O . ALA A 1 93 ? -11.753 9.045 24.187 1.00 97.56 93 ALA A O 1
ATOM 744 N N . GLU A 1 94 ? -12.931 10.685 25.155 1.00 98.19 94 GLU A N 1
ATOM 745 C CA . GLU A 1 94 ? -11.806 11.591 25.403 1.00 98.19 94 GLU A CA 1
ATOM 746 C C . GLU A 1 94 ? -10.814 10.979 26.393 1.00 98.19 94 GLU A C 1
ATOM 748 O O . GLU A 1 94 ? -9.616 10.947 26.131 1.00 98.19 94 GLU A O 1
ATOM 753 N N . GLN A 1 95 ? -11.306 10.432 27.508 1.00 97.94 95 GLN A N 1
ATOM 754 C CA . GLN A 1 95 ? -10.454 9.780 28.504 1.00 97.94 95 GLN A CA 1
ATOM 755 C C . GLN A 1 95 ? -9.767 8.533 27.933 1.00 97.94 95 GLN A C 1
ATOM 757 O O . GLN A 1 95 ? -8.592 8.305 28.208 1.00 97.94 95 GLN A O 1
ATOM 762 N N . LEU A 1 96 ? -10.468 7.751 27.105 1.00 97.62 96 LEU A N 1
ATOM 763 C CA . LEU A 1 96 ? -9.869 6.623 26.391 1.00 97.62 96 LEU A CA 1
ATOM 764 C C . LEU A 1 96 ? -8.774 7.083 25.428 1.00 97.62 96 LEU A C 1
ATOM 766 O O . LEU A 1 96 ? -7.711 6.471 25.409 1.00 97.62 96 LEU A O 1
ATOM 770 N N . ALA A 1 97 ? -8.987 8.169 24.682 1.00 98.12 97 ALA A N 1
ATOM 771 C CA . ALA A 1 97 ? -7.964 8.722 23.797 1.00 98.12 97 ALA A CA 1
ATOM 772 C C . ALA A 1 97 ? -6.706 9.154 24.578 1.00 98.12 97 ALA A C 1
ATOM 774 O O . ALA A 1 97 ? -5.590 8.853 24.157 1.00 98.12 97 ALA A O 1
ATOM 775 N N . GLU A 1 98 ? -6.856 9.789 25.746 1.00 98.06 98 GLU A N 1
ATOM 776 C CA . GLU A 1 98 ? -5.717 10.124 26.618 1.00 98.06 98 GLU A CA 1
ATOM 777 C C . GLU A 1 98 ? -4.993 8.876 27.150 1.00 98.06 98 GLU A C 1
ATOM 779 O O . GLU A 1 98 ? -3.762 8.817 27.136 1.00 98.06 98 GLU A O 1
ATOM 784 N N . LEU A 1 99 ? -5.735 7.843 27.564 1.00 97.88 99 LEU A N 1
ATOM 785 C CA . LEU A 1 99 ? -5.145 6.576 28.008 1.00 97.88 99 LEU A CA 1
ATOM 786 C C . LEU A 1 99 ? -4.394 5.865 26.878 1.00 97.88 99 LEU A C 1
ATOM 788 O O . LEU A 1 99 ? -3.301 5.350 27.106 1.00 97.88 99 LEU A O 1
ATOM 792 N N . MET A 1 100 ? -4.937 5.876 25.659 1.00 97.56 100 MET A N 1
ATOM 793 C CA . MET A 1 100 ? -4.260 5.352 24.473 1.00 97.56 100 MET A CA 1
ATOM 794 C C . MET A 1 100 ? -2.972 6.126 24.185 1.00 97.56 100 MET A C 1
ATOM 796 O O . MET A 1 100 ? -1.957 5.502 23.896 1.00 97.56 100 MET A O 1
ATOM 800 N N . LYS A 1 101 ? -2.956 7.456 24.348 1.00 97.00 101 LYS A N 1
ATOM 801 C CA . LYS A 1 101 ? -1.717 8.246 24.225 1.00 97.00 101 LYS A CA 1
ATOM 802 C C . LYS A 1 101 ? -0.647 7.852 25.224 1.00 97.00 101 LYS A C 1
ATOM 804 O O . LYS A 1 101 ? 0.522 7.751 24.860 1.00 97.00 101 LYS A O 1
ATOM 809 N N . LEU A 1 102 ? -1.050 7.602 26.463 1.00 96.19 102 LEU A N 1
ATOM 810 C CA . LEU A 1 102 ? -0.131 7.199 27.517 1.00 96.19 102 LEU A CA 1
ATOM 811 C C . LEU A 1 102 ? 0.400 5.772 27.313 1.00 96.19 102 LEU A C 1
ATOM 813 O O . LEU A 1 102 ? 1.584 5.523 27.523 1.00 96.19 102 LEU A O 1
ATOM 817 N N . ARG A 1 103 ? -0.474 4.829 26.942 1.00 96.50 103 ARG A N 1
ATOM 818 C CA . ARG A 1 103 ? -0.176 3.386 26.959 1.00 96.50 103 ARG A CA 1
ATOM 819 C C . ARG A 1 103 ? 0.279 2.834 25.611 1.00 96.50 103 ARG A C 1
ATOM 821 O O . ARG A 1 103 ? 0.997 1.842 25.589 1.00 96.50 103 ARG A O 1
ATOM 828 N N . PHE A 1 104 ? -0.105 3.471 24.507 1.00 95.44 104 PHE A N 1
ATOM 829 C CA . PHE A 1 104 ? 0.236 3.069 23.137 1.00 95.44 104 PHE A CA 1
ATOM 830 C C . PHE A 1 104 ? 1.160 4.087 22.456 1.00 95.44 104 PHE A C 1
ATOM 832 O O . PHE A 1 104 ? 1.082 4.282 21.246 1.00 95.44 104 PHE A O 1
ATOM 839 N N . SER A 1 105 ? 2.034 4.749 23.219 1.00 93.38 105 SER A N 1
ATOM 840 C CA . SER A 1 105 ? 2.906 5.820 22.717 1.00 93.38 105 SER A CA 1
ATOM 841 C C . SER A 1 105 ? 3.738 5.397 21.501 1.00 93.38 105 SER A C 1
ATOM 843 O O . SER A 1 105 ? 3.718 6.093 20.491 1.00 93.38 105 SER A O 1
ATOM 845 N N . ALA A 1 106 ? 4.368 4.218 21.548 1.00 90.94 106 ALA A N 1
ATOM 846 C CA . ALA A 1 106 ? 5.165 3.683 20.441 1.00 90.94 106 ALA A CA 1
ATOM 847 C C . ALA A 1 106 ? 4.341 3.481 19.155 1.00 90.94 106 ALA A C 1
ATOM 849 O O . ALA A 1 106 ? 4.765 3.875 18.069 1.00 90.94 106 ALA A O 1
ATOM 850 N N . LEU A 1 107 ? 3.128 2.931 19.278 1.00 93.94 107 LEU A N 1
ATOM 851 C CA . LEU A 1 107 ? 2.215 2.789 18.145 1.00 93.94 107 LEU A CA 1
ATOM 852 C C . LEU A 1 107 ? 1.808 4.159 17.594 1.00 93.94 107 LEU A C 1
ATOM 854 O O . LEU A 1 107 ? 1.832 4.374 16.384 1.00 93.94 107 LEU A O 1
ATOM 858 N N . LEU A 1 108 ? 1.421 5.086 18.469 1.00 94.94 108 LEU A N 1
ATOM 859 C CA . LEU A 1 108 ? 0.938 6.394 18.045 1.00 94.94 108 LEU A CA 1
ATOM 860 C C . LEU A 1 108 ? 2.028 7.248 17.407 1.00 94.94 108 LEU A C 1
ATOM 862 O O . LEU A 1 108 ? 1.727 7.999 16.483 1.00 94.94 108 LEU A O 1
ATOM 866 N N . ASP A 1 109 ? 3.280 7.109 17.835 1.00 91.25 109 ASP A N 1
ATOM 867 C CA . ASP A 1 109 ? 4.407 7.753 17.166 1.00 91.25 109 ASP A CA 1
ATOM 868 C C . ASP A 1 109 ? 4.531 7.296 15.706 1.00 91.25 109 ASP A C 1
ATOM 870 O O . ASP A 1 109 ? 4.726 8.137 14.827 1.00 91.25 109 ASP A O 1
ATOM 874 N N . ASN A 1 110 ? 4.287 6.012 15.427 1.00 86.94 110 ASN A N 1
ATOM 875 C CA . ASN A 1 110 ? 4.229 5.476 14.061 1.00 86.94 110 ASN A CA 1
ATOM 876 C C . ASN A 1 110 ? 2.959 5.887 13.297 1.00 86.94 110 ASN A C 1
ATOM 878 O O . ASN A 1 110 ? 2.927 5.822 12.070 1.00 86.94 110 ASN A O 1
ATOM 882 N N . CYS A 1 111 ? 1.910 6.316 14.002 1.00 92.38 111 CYS A N 1
ATOM 883 C CA . CYS A 1 111 ? 0.629 6.687 13.400 1.00 92.38 111 CYS A CA 1
ATOM 884 C C . CYS A 1 111 ? 0.497 8.186 13.080 1.00 92.38 111 CYS A C 1
ATOM 886 O O . CYS A 1 111 ? -0.562 8.623 12.623 1.00 92.38 111 CYS A O 1
ATOM 888 N N . LYS A 1 112 ? 1.539 8.988 13.330 1.00 90.00 112 LYS A N 1
ATOM 889 C CA . LYS A 1 112 ? 1.554 10.419 13.003 1.00 90.00 112 LYS A CA 1
ATOM 890 C C . LYS A 1 112 ? 1.588 10.651 11.490 1.00 90.00 112 LYS A C 1
ATOM 892 O O . LYS A 1 112 ? 2.266 9.942 10.743 1.00 90.00 112 LYS A O 1
ATOM 897 N N . GLY A 1 113 ? 0.914 11.711 11.059 1.00 83.62 113 GLY A N 1
ATOM 898 C CA . GLY A 1 113 ? 0.908 12.180 9.674 1.00 83.62 113 GLY A CA 1
ATOM 899 C C . GLY A 1 113 ? -0.481 12.153 9.054 1.00 83.62 113 GLY A C 1
ATOM 900 O O . GLY A 1 113 ? -1.423 11.644 9.653 1.00 83.62 113 GLY A O 1
ATOM 901 N N . GLU A 1 114 ? -0.589 12.721 7.857 1.00 85.44 114 GLU A N 1
ATOM 902 C CA . GLU A 1 114 ? -1.853 12.844 7.132 1.00 85.44 114 GLU A CA 1
ATOM 903 C C . GLU A 1 114 ? -2.256 11.507 6.495 1.00 85.44 114 GLU A C 1
ATOM 905 O O . GLU A 1 114 ? -1.451 10.839 5.841 1.00 85.44 114 GLU A O 1
ATOM 910 N N . HIS A 1 115 ? -3.516 11.126 6.685 1.00 88.00 115 HIS A N 1
ATOM 911 C CA . HIS A 1 115 ? -4.175 9.997 6.038 1.00 88.00 115 HIS A CA 1
ATOM 912 C C . HIS A 1 115 ? -5.693 10.246 5.993 1.00 88.00 115 HIS A C 1
ATOM 914 O O . HIS A 1 115 ? -6.498 9.441 6.470 1.00 88.00 115 HIS A O 1
ATOM 920 N N . ALA A 1 116 ? -6.101 11.359 5.378 1.00 88.44 116 ALA A N 1
ATOM 921 C CA . ALA A 1 116 ? -7.492 11.821 5.331 1.00 88.44 116 ALA A CA 1
ATOM 922 C C . ALA A 1 116 ? -8.500 10.746 4.877 1.00 88.44 116 ALA A C 1
ATOM 924 O O . ALA A 1 116 ? -9.638 10.716 5.347 1.00 88.44 116 ALA A O 1
ATOM 925 N N . GLU A 1 117 ? -8.085 9.827 4.001 1.00 91.00 117 GLU A N 1
ATOM 926 C CA . GLU A 1 117 ? -8.913 8.702 3.559 1.00 91.00 117 GLU A CA 1
ATOM 927 C C . GLU A 1 117 ? -9.309 7.768 4.710 1.00 91.00 117 GLU A C 1
ATOM 929 O O . GLU A 1 117 ? -10.471 7.365 4.787 1.00 91.00 117 GLU A O 1
ATOM 934 N N . ASN A 1 118 ? -8.380 7.455 5.623 1.00 94.19 118 ASN A N 1
ATOM 935 C CA . ASN A 1 118 ? -8.616 6.583 6.775 1.00 94.19 118 ASN A CA 1
ATOM 936 C C . ASN A 1 118 ? -9.539 7.267 7.789 1.00 94.19 118 ASN A C 1
ATOM 938 O O . ASN A 1 118 ? -10.485 6.653 8.281 1.00 94.19 118 ASN A O 1
ATOM 942 N N . VAL A 1 119 ? -9.338 8.568 8.016 1.00 95.56 119 VAL A N 1
ATOM 943 C CA . VAL A 1 119 ? -10.226 9.388 8.856 1.00 95.56 119 VAL A CA 1
ATOM 944 C C . VAL A 1 119 ? -11.647 9.399 8.289 1.00 95.56 119 VAL A C 1
ATOM 946 O O . VAL A 1 119 ? -12.618 9.109 8.991 1.00 95.56 119 VAL A O 1
ATOM 949 N N . ALA A 1 120 ? -11.782 9.682 6.991 1.00 94.69 120 ALA A N 1
ATOM 950 C CA . ALA A 1 120 ? -13.072 9.698 6.314 1.00 94.69 120 ALA A CA 1
ATOM 951 C C . ALA A 1 120 ? -13.741 8.315 6.321 1.00 94.69 120 ALA A C 1
ATOM 953 O O . ALA A 1 120 ? -14.960 8.221 6.472 1.00 94.69 120 ALA A O 1
ATOM 954 N N . TRP A 1 121 ? -12.962 7.242 6.171 1.00 95.19 121 TRP A N 1
ATOM 955 C CA . TRP A 1 121 ? -13.454 5.871 6.259 1.00 95.19 121 TRP A CA 1
ATOM 956 C C . TRP A 1 121 ? -14.005 5.547 7.650 1.00 95.19 121 TRP A C 1
ATOM 958 O O . TRP A 1 121 ? -15.149 5.102 7.750 1.00 95.19 121 TRP A O 1
ATOM 968 N N . LEU A 1 122 ? -13.269 5.852 8.722 1.00 96.94 122 LEU A N 1
ATOM 969 C CA . LEU A 1 122 ? -13.733 5.605 10.090 1.00 96.94 122 LEU A CA 1
ATOM 970 C C . LEU A 1 122 ? -15.022 6.380 10.402 1.00 96.94 122 LEU A C 1
ATOM 972 O O . LEU A 1 122 ? -15.941 5.841 11.020 1.00 96.94 122 LEU A O 1
ATOM 976 N N . LEU A 1 123 ? -15.133 7.628 9.939 1.00 96.44 123 LEU A N 1
ATOM 977 C CA . LEU A 1 123 ? -16.358 8.416 10.096 1.00 96.44 123 LEU A CA 1
ATOM 978 C C . LEU A 1 123 ? -17.557 7.779 9.382 1.00 96.44 123 LEU A C 1
ATOM 980 O O . LEU A 1 123 ? -18.657 7.781 9.937 1.00 96.44 123 LEU A O 1
ATOM 984 N N . ARG A 1 124 ? -17.357 7.190 8.193 1.00 96.00 124 ARG A N 1
ATOM 985 C CA . ARG A 1 124 ? -18.407 6.421 7.502 1.00 96.00 124 ARG A CA 1
ATOM 986 C C . ARG A 1 124 ? -18.815 5.185 8.297 1.00 96.00 124 ARG A C 1
ATOM 988 O O . ARG A 1 124 ? -20.008 4.935 8.426 1.00 96.00 124 ARG A O 1
ATOM 995 N N . VAL A 1 125 ? -17.859 4.467 8.892 1.00 95.75 125 VAL A N 1
ATOM 996 C CA . VAL A 1 125 ? -18.150 3.337 9.792 1.00 95.75 125 VAL A CA 1
ATOM 997 C C . VAL A 1 125 ? -19.017 3.786 10.970 1.00 95.75 125 VAL A C 1
ATOM 999 O O . VAL A 1 125 ? -20.072 3.202 11.209 1.00 95.75 125 VAL A O 1
ATOM 1002 N N . ILE A 1 126 ? -18.626 4.851 11.676 1.00 96.50 126 ILE A N 1
ATOM 1003 C CA . ILE A 1 126 ? -19.384 5.383 12.824 1.00 96.50 126 ILE A CA 1
ATOM 1004 C C . ILE A 1 126 ? -20.790 5.834 12.402 1.00 96.50 126 ILE A C 1
ATOM 1006 O O . ILE A 1 126 ? -21.767 5.559 13.101 1.00 96.50 126 ILE A O 1
ATOM 1010 N N . HIS A 1 127 ? -20.908 6.493 11.249 1.00 95.19 127 HIS A N 1
ATOM 1011 C CA . HIS A 1 127 ? -22.193 6.897 10.685 1.00 95.19 127 HIS A CA 1
ATOM 1012 C C . HIS A 1 127 ? -23.085 5.692 10.357 1.00 95.19 127 HIS A C 1
ATOM 1014 O O . HIS A 1 127 ? -24.269 5.686 10.686 1.00 95.19 127 HIS A O 1
ATOM 1020 N N . GLN A 1 128 ? -22.521 4.631 9.783 1.00 95.25 128 GLN A N 1
ATOM 1021 C CA . GLN A 1 128 ? -23.291 3.439 9.450 1.00 95.25 128 GLN A CA 1
ATOM 1022 C C . GLN A 1 128 ? -23.827 2.729 10.697 1.00 95.25 128 GLN A C 1
ATOM 1024 O O . GLN A 1 128 ? -24.970 2.258 10.709 1.00 95.25 128 GLN A O 1
ATOM 1029 N N . ILE A 1 129 ? -23.037 2.708 11.775 1.00 94.81 129 ILE A N 1
ATOM 1030 C CA . ILE A 1 129 ? -23.479 2.197 13.076 1.00 94.81 129 ILE A CA 1
ATOM 1031 C C . ILE A 1 129 ? -24.669 3.015 13.599 1.00 94.81 129 ILE A C 1
ATOM 1033 O O . ILE A 1 129 ? -25.621 2.432 14.117 1.00 94.81 129 ILE A O 1
ATOM 1037 N N . SER A 1 130 ? -24.660 4.346 13.454 1.00 93.19 130 SER A N 1
ATOM 1038 C CA . SER A 1 130 ? -25.744 5.195 13.971 1.00 93.19 130 SER A CA 1
ATOM 1039 C C . SER A 1 130 ? -27.062 5.037 13.206 1.00 93.19 130 SER A C 1
ATOM 1041 O O . SER A 1 130 ? -28.125 5.155 13.812 1.00 93.19 130 SER A O 1
ATOM 1043 N N . ILE A 1 131 ? -27.004 4.713 11.910 1.00 93.44 131 ILE A N 1
ATOM 1044 C CA . ILE A 1 131 ? -28.188 4.431 11.084 1.00 93.44 131 ILE A CA 1
ATOM 1045 C C . ILE A 1 131 ? -28.759 3.043 11.387 1.00 93.44 131 ILE A C 1
ATOM 1047 O O . ILE A 1 131 ? -29.969 2.875 11.523 1.00 93.44 131 ILE A O 1
ATOM 1051 N N . THR A 1 132 ? -27.894 2.031 11.450 1.00 91.31 132 THR A N 1
ATOM 1052 C CA . THR A 1 132 ? -28.329 0.624 11.450 1.00 91.31 132 THR A CA 1
ATOM 1053 C C . THR A 1 132 ? -28.425 0.005 12.838 1.00 91.31 132 THR A C 1
ATOM 1055 O O . THR A 1 132 ? -29.095 -1.014 13.008 1.00 91.31 132 THR A O 1
ATOM 1058 N N . GLY A 1 133 ? -27.726 0.569 13.825 1.00 92.00 133 GLY A N 1
ATOM 1059 C CA . GLY A 1 133 ? -27.518 -0.061 15.128 1.00 92.00 133 GLY A CA 1
ATOM 1060 C C . GLY A 1 133 ? -26.703 -1.358 15.061 1.00 92.00 133 GLY A C 1
ATOM 1061 O O . GLY A 1 133 ? -26.740 -2.135 16.015 1.00 92.00 133 GLY A O 1
ATOM 1062 N N . LYS A 1 134 ? -26.005 -1.615 13.947 1.00 91.50 134 LYS A N 1
ATOM 1063 C CA . LYS A 1 134 ? -25.166 -2.799 13.719 1.00 91.50 134 LYS A CA 1
ATOM 1064 C C . LYS A 1 134 ? -23.688 -2.442 13.833 1.00 91.50 134 LYS A C 1
ATOM 1066 O O . LYS A 1 134 ? -23.301 -1.324 13.510 1.00 91.50 134 LYS A O 1
ATOM 1071 N N . LEU A 1 135 ? -22.866 -3.393 14.271 1.00 92.19 135 LEU A N 1
ATOM 1072 C CA . LEU A 1 135 ? -21.415 -3.209 14.390 1.00 92.19 135 LEU A CA 1
ATOM 1073 C C . LEU A 1 135 ? -20.671 -3.638 13.115 1.00 92.19 135 LEU A C 1
ATOM 1075 O O . LEU A 1 135 ? -21.130 -4.553 12.433 1.00 92.19 135 LEU A O 1
ATOM 1079 N N . PRO A 1 136 ? -19.532 -3.009 12.781 1.00 91.38 136 PRO A N 1
ATOM 1080 C CA . PRO A 1 136 ? -18.753 -3.392 11.612 1.00 91.38 136 PRO A CA 1
ATOM 1081 C C . PRO A 1 136 ? -18.100 -4.759 11.823 1.00 91.38 136 PRO A C 1
ATOM 1083 O O . PRO A 1 136 ? -17.641 -5.075 12.924 1.00 91.38 136 PRO A O 1
ATOM 1086 N N . TYR A 1 137 ? -18.023 -5.539 10.752 1.00 88.06 137 TYR A N 1
ATOM 1087 C CA . TYR A 1 137 ? -17.381 -6.847 10.713 1.00 88.06 137 TYR A CA 1
ATOM 1088 C C . TYR A 1 137 ? -16.568 -6.965 9.425 1.00 88.06 137 TYR A C 1
ATOM 1090 O O . TYR A 1 137 ? -17.090 -6.703 8.344 1.00 88.06 137 TYR A O 1
ATOM 1098 N N . ALA A 1 138 ? -15.299 -7.344 9.524 1.00 82.69 138 ALA A N 1
ATOM 1099 C CA . ALA A 1 138 ? -14.498 -7.802 8.399 1.00 82.69 138 ALA A CA 1
ATOM 1100 C C . ALA A 1 138 ? -14.439 -9.332 8.450 1.00 82.69 138 ALA A C 1
ATOM 1102 O O . ALA A 1 138 ? -14.232 -9.911 9.519 1.00 82.69 138 ALA A O 1
ATOM 1103 N N . VAL A 1 139 ? -14.642 -9.989 7.305 1.00 71.12 139 VAL A N 1
ATOM 1104 C CA . VAL A 1 139 ? -14.507 -11.450 7.216 1.00 71.12 139 VAL A CA 1
ATOM 1105 C C . VAL A 1 139 ? -13.078 -11.819 7.579 1.00 71.12 139 VAL A C 1
ATOM 1107 O O . VAL A 1 139 ? -12.149 -11.242 7.023 1.00 71.12 139 VAL A O 1
ATOM 1110 N N . PHE A 1 140 ? -12.913 -12.750 8.519 1.00 63.09 140 PHE A N 1
ATOM 1111 C CA . PHE A 1 140 ? -11.606 -13.280 8.919 1.00 63.09 140 PHE A CA 1
ATOM 1112 C C . PHE A 1 140 ? -11.384 -14.707 8.395 1.00 63.09 140 PHE A C 1
ATOM 1114 O O . PHE A 1 140 ? -10.256 -15.071 8.072 1.00 63.09 140 PHE A O 1
ATOM 1121 N N . ASP A 1 141 ? -12.456 -15.488 8.215 1.00 63.69 141 ASP A N 1
ATOM 1122 C CA . ASP A 1 141 ? -12.445 -16.713 7.415 1.00 63.69 141 ASP A CA 1
ATOM 1123 C C . ASP A 1 141 ? -13.802 -16.960 6.726 1.00 63.69 141 ASP A C 1
ATOM 1125 O O . ASP A 1 141 ? -14.830 -16.419 7.133 1.00 63.69 141 ASP A O 1
ATOM 1129 N N . GLU A 1 142 ? -13.797 -17.779 5.671 1.00 59.19 142 GLU A N 1
ATOM 1130 C CA . GLU A 1 142 ? -14.979 -18.111 4.854 1.00 59.19 142 GLU A CA 1
ATOM 1131 C C . GLU A 1 142 ? -16.006 -19.014 5.572 1.00 59.19 142 GLU A C 1
ATOM 1133 O O . GLU A 1 142 ? -17.083 -19.282 5.041 1.00 59.19 142 GLU A O 1
ATOM 1138 N N . THR A 1 143 ? -15.679 -19.524 6.759 1.00 59.16 143 THR A N 1
ATOM 1139 C CA . THR A 1 143 ? -16.452 -20.539 7.488 1.00 59.16 143 THR A CA 1
ATOM 1140 C C . THR A 1 143 ? -17.350 -19.964 8.584 1.00 59.16 143 THR A C 1
ATOM 1142 O O . THR A 1 143 ? -18.294 -20.637 9.005 1.00 59.16 143 THR A O 1
ATOM 1145 N N . HIS A 1 144 ? -17.116 -18.725 9.026 1.00 63.03 144 HIS A N 1
ATOM 1146 C CA . HIS A 1 144 ? -17.935 -18.084 10.055 1.00 63.03 144 HIS A CA 1
ATOM 1147 C C . HIS A 1 144 ? -19.140 -17.360 9.444 1.00 63.03 144 HIS A C 1
ATOM 1149 O O . HIS A 1 144 ? -19.009 -16.443 8.634 1.00 63.03 144 HIS A O 1
ATOM 1155 N N . ALA A 1 145 ? -20.344 -17.751 9.868 1.00 66.94 145 ALA A N 1
ATOM 1156 C CA . ALA A 1 145 ? -21.568 -17.053 9.495 1.00 66.94 145 ALA A CA 1
ATOM 1157 C C . ALA A 1 145 ? -21.568 -15.625 10.069 1.00 66.94 145 ALA A C 1
ATOM 1159 O O . ALA A 1 145 ? -21.332 -15.429 11.262 1.00 66.94 145 ALA A O 1
ATOM 1160 N N . LEU A 1 146 ? -21.868 -14.634 9.223 1.00 77.44 146 LEU A N 1
ATOM 1161 C CA . LEU A 1 146 ? -21.966 -13.231 9.625 1.00 77.44 146 LEU A CA 1
ATOM 1162 C C . LEU A 1 146 ? -23.076 -13.067 10.683 1.00 77.44 1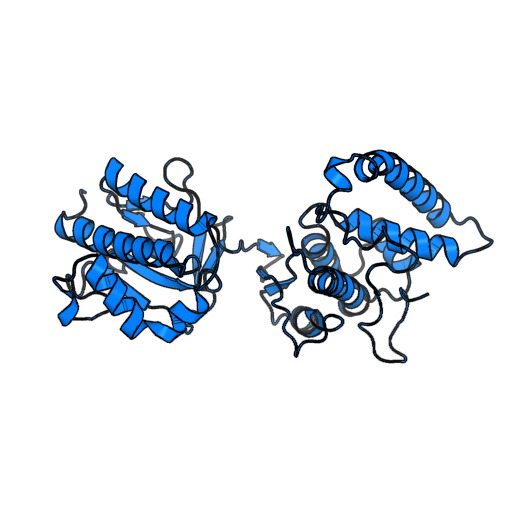46 LEU A C 1
ATOM 1164 O O . LEU A 1 146 ? -24.239 -13.348 10.378 1.00 77.44 146 LEU A O 1
ATOM 1168 N N . PRO A 1 147 ? -22.777 -12.590 11.905 1.00 80.81 147 PRO A N 1
ATOM 1169 C CA . PRO A 1 147 ? -23.816 -12.400 12.908 1.00 80.81 147 PRO A CA 1
ATOM 1170 C C . PRO A 1 147 ? -24.820 -11.322 12.467 1.00 80.81 147 PRO A C 1
ATOM 1172 O O . PRO A 1 147 ? -24.416 -10.233 12.061 1.00 80.81 147 PRO A O 1
ATOM 1175 N N . ASP A 1 148 ? -26.129 -11.563 12.625 1.00 84.06 148 ASP A N 1
ATOM 1176 C CA . ASP A 1 148 ? -27.214 -10.635 12.220 1.00 84.06 148 ASP A CA 1
ATOM 1177 C C . ASP A 1 148 ? -27.058 -9.187 12.720 1.00 84.06 148 ASP A C 1
ATOM 1179 O O . ASP A 1 148 ? -27.639 -8.240 12.178 1.00 84.06 148 ASP A O 1
ATOM 1183 N N . TRP A 1 149 ? -26.351 -9.038 13.837 1.00 86.31 149 TRP A N 1
ATOM 1184 C CA . TRP A 1 149 ? -26.137 -7.798 14.567 1.00 86.31 149 TRP A CA 1
ATOM 1185 C C . TRP A 1 149 ? -24.931 -6.999 14.032 1.00 86.31 149 TRP A C 1
ATOM 1187 O O . TRP A 1 149 ? -24.606 -5.931 14.553 1.00 86.31 149 TRP A O 1
ATOM 1197 N N . THR A 1 150 ? -24.311 -7.480 12.952 1.00 88.75 150 THR A N 1
ATOM 1198 C CA . THR A 1 150 ? -23.201 -6.835 12.248 1.00 88.75 150 THR A CA 1
ATOM 1199 C C . THR A 1 150 ? -23.575 -6.394 10.831 1.00 88.75 150 THR A C 1
ATOM 1201 O O . THR A 1 150 ? -24.582 -6.832 10.266 1.00 88.75 150 THR A O 1
ATOM 1204 N N . PHE A 1 151 ? -22.773 -5.493 10.265 1.00 89.19 151 PHE A N 1
ATOM 1205 C CA . PHE A 1 151 ? -22.727 -5.216 8.830 1.00 89.19 151 PHE A CA 1
ATOM 1206 C C . PHE A 1 151 ? -21.313 -5.472 8.304 1.00 89.19 151 PHE A C 1
ATOM 1208 O O . PHE A 1 151 ? -20.331 -5.317 9.035 1.00 89.19 151 PHE A O 1
ATOM 1215 N N . LEU A 1 152 ? -21.221 -5.861 7.036 1.00 87.62 152 LEU A N 1
ATOM 1216 C CA . LEU A 1 152 ? -19.967 -6.260 6.418 1.00 87.62 152 LEU A CA 1
ATOM 1217 C C . LEU A 1 152 ? -19.184 -5.042 5.901 1.00 87.62 152 LEU A C 1
ATOM 1219 O O . LEU A 1 152 ? -19.711 -4.229 5.144 1.00 87.62 152 LEU A O 1
ATOM 1223 N N . ILE A 1 153 ? -17.913 -4.935 6.288 1.00 88.62 153 ILE A N 1
ATOM 1224 C CA . ILE A 1 153 ? -16.948 -4.017 5.675 1.00 88.62 153 ILE A CA 1
ATOM 1225 C C . ILE A 1 153 ? -16.550 -4.559 4.300 1.00 88.62 153 ILE A C 1
ATOM 1227 O O . ILE A 1 153 ? -16.226 -5.737 4.165 1.00 88.62 153 ILE A O 1
ATOM 1231 N N . GLY A 1 154 ? -16.549 -3.687 3.293 1.00 82.69 154 GLY A N 1
ATOM 1232 C CA . GLY A 1 154 ? -16.328 -4.052 1.893 1.00 82.69 154 GLY A CA 1
ATOM 1233 C C . GLY A 1 154 ? -17.614 -4.202 1.085 1.00 82.69 154 GLY A C 1
ATOM 1234 O O . GLY A 1 154 ? -17.571 -4.189 -0.145 1.00 82.69 154 GLY A O 1
ATOM 1235 N N . ASP A 1 155 ? -18.763 -4.269 1.758 1.00 83.44 155 ASP A N 1
ATOM 1236 C CA . ASP A 1 155 ? -20.057 -4.149 1.106 1.00 83.44 155 ASP A CA 1
ATOM 1237 C C . ASP A 1 155 ? -20.342 -2.670 0.812 1.00 83.44 155 ASP A C 1
ATOM 1239 O O . ASP A 1 155 ? -20.482 -1.840 1.717 1.00 83.44 155 ASP A O 1
ATOM 1243 N N . ARG A 1 156 ? -20.415 -2.337 -0.482 1.00 75.50 156 ARG A N 1
ATOM 1244 C CA . ARG A 1 156 ? -20.627 -0.966 -0.967 1.00 75.50 156 ARG A CA 1
ATOM 1245 C C . ARG A 1 156 ? -21.978 -0.385 -0.560 1.00 75.50 156 ARG A C 1
ATOM 1247 O O . ARG A 1 156 ? -22.113 0.836 -0.598 1.00 75.50 156 ARG A O 1
ATOM 1254 N N . GLU A 1 157 ? -22.950 -1.213 -0.174 1.00 78.50 157 GLU A N 1
ATOM 1255 C CA . GLU A 1 157 ? -24.216 -0.731 0.389 1.00 78.50 157 GLU A CA 1
ATOM 1256 C C . GLU A 1 157 ? -24.039 -0.123 1.788 1.00 78.50 157 GLU A C 1
ATOM 1258 O O . GLU A 1 157 ? -24.834 0.724 2.197 1.00 78.50 157 GLU A O 1
ATOM 1263 N N . TYR A 1 158 ? -22.985 -0.520 2.509 1.00 81.19 158 TYR A N 1
ATOM 1264 C CA . TYR A 1 158 ? -22.694 -0.068 3.866 1.00 81.19 158 TYR A CA 1
ATOM 1265 C C . TYR A 1 158 ? -21.446 0.818 3.910 1.00 81.19 158 TYR A C 1
ATOM 1267 O O . TYR A 1 158 ? -21.539 2.038 4.040 1.00 81.19 158 TYR A O 1
ATOM 1275 N N . VAL A 1 159 ? -20.263 0.206 3.839 1.00 88.31 159 VAL A N 1
ATOM 1276 C CA . VAL A 1 159 ? -18.962 0.879 3.905 1.00 88.31 159 VAL A CA 1
ATOM 1277 C C . VAL A 1 159 ? -17.947 0.034 3.135 1.00 88.31 159 VAL A C 1
ATOM 1279 O O . VAL A 1 159 ? -17.803 -1.155 3.407 1.00 88.31 159 VAL A O 1
ATOM 1282 N N . ASP A 1 160 ? -17.207 0.654 2.211 1.00 89.00 160 ASP A N 1
ATOM 1283 C CA . ASP A 1 160 ? -16.089 0.006 1.503 1.00 89.00 160 ASP A CA 1
ATOM 1284 C C . ASP A 1 160 ? -14.970 -0.418 2.483 1.00 89.00 160 ASP A C 1
ATOM 1286 O O . ASP A 1 160 ? -14.960 -0.055 3.666 1.00 89.00 160 ASP A O 1
ATOM 1290 N N . TYR A 1 161 ? -14.004 -1.187 1.994 1.00 88.12 161 TYR A N 1
ATOM 1291 C CA . TYR A 1 161 ? -12.827 -1.590 2.752 1.00 88.12 161 TYR A CA 1
ATOM 1292 C C . TYR A 1 161 ? -12.058 -0.387 3.307 1.00 88.12 161 TYR A C 1
ATOM 1294 O O . TYR A 1 161 ? -12.102 0.720 2.759 1.00 88.12 161 TYR A O 1
ATOM 1302 N N . ALA A 1 162 ? -11.330 -0.624 4.403 1.00 87.56 162 ALA A N 1
ATOM 1303 C CA . ALA A 1 162 ? -10.386 0.357 4.919 1.00 87.56 162 ALA A CA 1
ATOM 1304 C C . ALA A 1 162 ? -9.394 0.754 3.807 1.00 87.56 162 ALA A C 1
ATOM 1306 O O . ALA A 1 162 ? -8.986 -0.117 3.032 1.00 87.56 162 ALA A O 1
ATOM 1307 N N . PRO A 1 163 ? -9.000 2.037 3.706 1.00 86.69 163 PRO A N 1
ATOM 1308 C CA . PRO A 1 163 ? -8.082 2.528 2.680 1.00 86.69 163 PRO A CA 1
ATOM 1309 C C . PRO A 1 163 ? -6.640 2.165 3.052 1.00 86.69 163 PRO A C 1
ATOM 1311 O O . PRO A 1 163 ? -5.813 3.019 3.350 1.00 86.69 163 PRO A O 1
ATOM 1314 N N . VAL A 1 164 ? -6.375 0.865 3.105 1.00 85.56 164 VAL A N 1
ATOM 1315 C CA . VAL A 1 164 ? -5.076 0.264 3.403 1.00 85.56 164 VAL A CA 1
ATOM 1316 C C . VAL A 1 164 ? -4.578 -0.478 2.168 1.00 85.56 164 VAL A C 1
ATOM 1318 O O . VAL A 1 164 ? -5.255 -0.531 1.142 1.00 85.56 164 VAL A O 1
ATOM 1321 N N . CYS A 1 165 ? -3.375 -1.041 2.242 1.00 80.50 165 CYS A N 1
ATOM 1322 C CA . CYS A 1 165 ? -2.764 -1.655 1.073 1.00 80.50 165 CYS A CA 1
ATOM 1323 C C . CYS A 1 165 ? -3.550 -2.878 0.569 1.00 80.50 165 CYS A C 1
ATOM 1325 O O . CYS A 1 165 ? -3.839 -3.806 1.332 1.00 80.50 165 CYS A O 1
ATOM 1327 N N . ASP A 1 166 ? -3.834 -2.892 -0.733 1.00 79.19 166 ASP A N 1
ATOM 1328 C CA . ASP A 1 166 ? -4.434 -4.033 -1.413 1.00 79.19 166 ASP A CA 1
ATOM 1329 C C . ASP A 1 166 ? -3.410 -5.154 -1.628 1.00 79.19 166 ASP A C 1
ATOM 1331 O O . ASP A 1 166 ? -2.251 -4.933 -2.006 1.00 79.19 166 ASP A O 1
ATOM 1335 N N . VAL A 1 167 ? -3.875 -6.382 -1.423 1.00 82.25 167 VAL A N 1
ATOM 1336 C CA . VAL A 1 167 ? -3.155 -7.606 -1.757 1.00 82.25 167 VAL A CA 1
ATOM 1337 C C . VAL A 1 167 ? -3.648 -8.123 -3.101 1.00 82.25 167 VAL A C 1
ATOM 1339 O O . VAL A 1 167 ? -4.846 -8.132 -3.371 1.00 82.25 167 VAL A O 1
ATOM 1342 N N . PHE A 1 168 ? -2.731 -8.619 -3.922 1.00 80.44 168 PHE A N 1
ATOM 1343 C CA . PHE A 1 168 ? -3.057 -9.378 -5.123 1.00 80.44 168 PHE A CA 1
ATOM 1344 C C . PHE A 1 168 ? -2.303 -10.707 -5.151 1.00 80.44 168 PHE A C 1
ATOM 1346 O O . PHE A 1 168 ? -1.291 -10.892 -4.466 1.00 80.44 168 PHE A O 1
ATOM 1353 N N . ARG A 1 169 ? -2.804 -11.652 -5.947 1.00 78.25 169 ARG A N 1
ATOM 1354 C CA . ARG A 1 169 ? -2.213 -12.984 -6.099 1.00 78.25 169 ARG A CA 1
ATOM 1355 C C . ARG A 1 169 ? -1.514 -13.125 -7.438 1.00 78.25 169 ARG A C 1
ATOM 1357 O O . ARG A 1 169 ? -2.005 -12.659 -8.462 1.00 78.25 169 ARG A O 1
ATOM 1364 N N . LEU A 1 170 ? -0.388 -13.827 -7.420 1.00 78.25 170 LEU A N 1
ATOM 1365 C CA . LEU A 1 170 ? 0.228 -14.376 -8.619 1.00 78.25 170 LEU A CA 1
ATOM 1366 C C . LEU A 1 170 ? 0.614 -15.829 -8.335 1.00 78.25 170 LEU A C 1
ATOM 1368 O O . LEU A 1 170 ? 1.459 -16.116 -7.484 1.00 78.25 170 LEU A O 1
ATOM 1372 N N . GLY A 1 171 ? -0.073 -16.761 -9.000 1.00 78.81 171 GLY A N 1
ATOM 1373 C CA . GLY A 1 171 ? -0.036 -18.174 -8.624 1.00 78.81 171 GLY A CA 1
ATOM 1374 C C . GLY A 1 171 ? -0.538 -18.378 -7.190 1.00 78.81 171 GLY A C 1
ATOM 1375 O O . GLY A 1 171 ? -1.625 -17.933 -6.836 1.00 78.81 171 GLY A O 1
ATOM 1376 N N . HIS A 1 172 ? 0.266 -19.036 -6.353 1.00 75.62 172 HIS A N 1
ATOM 1377 C CA . HIS A 1 172 ? -0.059 -19.286 -4.942 1.00 75.62 172 HIS A CA 1
ATOM 1378 C C . HIS A 1 172 ? 0.467 -18.205 -3.985 1.00 75.62 172 HIS A C 1
ATOM 1380 O O . HIS A 1 172 ? 0.269 -18.309 -2.775 1.00 75.62 172 HIS A O 1
ATOM 1386 N N . GLN A 1 173 ? 1.161 -17.187 -4.500 1.00 78.31 173 GLN A N 1
ATOM 1387 C CA . GLN A 1 173 ? 1.844 -16.192 -3.682 1.00 78.31 173 GLN A CA 1
ATOM 1388 C C . GLN A 1 173 ? 1.032 -14.891 -3.614 1.00 78.31 173 GLN A C 1
ATOM 1390 O O . GLN A 1 173 ? 0.471 -14.439 -4.614 1.00 78.31 173 GLN A O 1
ATOM 1395 N N . LYS A 1 174 ? 0.952 -14.308 -2.412 1.00 77.75 174 LYS A N 1
ATOM 1396 C CA . LYS A 1 174 ? 0.273 -13.035 -2.138 1.00 77.75 174 LYS A CA 1
ATOM 1397 C C . LYS A 1 174 ? 1.289 -11.898 -2.089 1.00 77.75 174 LYS A C 1
ATOM 1399 O O . LYS A 1 174 ? 2.306 -12.012 -1.401 1.00 77.75 174 LYS A O 1
ATOM 1404 N N . TYR A 1 175 ? 0.978 -10.800 -2.765 1.00 84.06 175 TYR A N 1
ATOM 1405 C CA . TYR A 1 175 ? 1.810 -9.607 -2.840 1.00 84.06 175 TYR A CA 1
ATOM 1406 C C . TYR A 1 175 ? 1.018 -8.367 -2.449 1.00 84.06 175 TYR A C 1
ATOM 1408 O O . TYR A 1 175 ? -0.161 -8.261 -2.761 1.00 84.06 175 TYR A O 1
ATOM 1416 N N . ARG A 1 176 ? 1.686 -7.406 -1.821 1.00 83.62 176 ARG A N 1
ATOM 1417 C CA . ARG A 1 176 ? 1.177 -6.072 -1.504 1.00 83.62 176 ARG A CA 1
ATOM 1418 C C . ARG A 1 176 ? 2.193 -5.033 -1.944 1.00 83.62 176 ARG A C 1
ATOM 1420 O O . ARG A 1 176 ? 3.392 -5.312 -1.935 1.00 83.62 176 ARG A O 1
ATOM 1427 N N . PHE A 1 177 ? 1.750 -3.833 -2.277 1.00 84.56 177 PHE A N 1
ATOM 1428 C CA . PHE A 1 177 ? 2.668 -2.735 -2.569 1.00 84.56 177 PHE A CA 1
ATOM 1429 C C . PHE A 1 177 ? 3.108 -2.022 -1.284 1.00 84.56 177 PHE A C 1
ATOM 1431 O O . PHE A 1 177 ? 2.402 -2.012 -0.280 1.00 84.56 177 PHE A O 1
ATOM 1438 N N . CYS A 1 178 ? 4.302 -1.450 -1.277 1.00 78.50 178 CYS A N 1
ATOM 1439 C CA . CYS A 1 178 ? 4.767 -0.609 -0.183 1.00 78.50 178 CYS A CA 1
ATOM 1440 C C . CYS A 1 178 ? 5.579 0.549 -0.746 1.00 78.50 178 CYS A C 1
ATOM 1442 O O . CYS A 1 178 ? 6.473 0.345 -1.576 1.00 78.50 178 CYS A O 1
ATOM 1444 N N . ALA A 1 179 ? 5.252 1.759 -0.304 1.00 75.94 179 ALA A N 1
ATOM 1445 C CA . ALA A 1 179 ? 6.068 2.928 -0.565 1.00 75.94 179 ALA A CA 1
ATOM 1446 C C . ALA A 1 179 ? 7.418 2.780 0.144 1.00 75.94 179 ALA A C 1
ATOM 1448 O O . ALA A 1 179 ? 7.512 2.248 1.253 1.00 75.94 179 ALA A O 1
ATOM 1449 N N . VAL A 1 180 ? 8.479 3.256 -0.499 1.00 72.75 180 VAL A N 1
ATOM 1450 C CA . VAL A 1 180 ? 9.796 3.296 0.128 1.00 72.75 180 VAL A CA 1
ATOM 1451 C C . VAL A 1 180 ? 9.987 4.633 0.814 1.00 72.75 180 VAL A C 1
ATOM 1453 O O . VAL A 1 180 ? 10.050 5.676 0.172 1.00 72.75 180 VAL A O 1
ATOM 1456 N N . ASN A 1 181 ? 10.103 4.571 2.138 1.00 68.94 181 ASN A N 1
ATOM 1457 C CA . ASN A 1 181 ? 10.429 5.715 2.974 1.00 68.94 181 ASN A CA 1
ATOM 1458 C C . ASN A 1 181 ? 11.932 5.982 2.879 1.00 68.94 181 ASN A C 1
ATOM 1460 O O . ASN A 1 181 ? 12.730 5.392 3.613 1.00 68.94 181 ASN A O 1
ATOM 1464 N N . LEU A 1 182 ? 12.321 6.848 1.944 1.00 76.50 182 LEU A N 1
ATOM 1465 C CA . LEU A 1 182 ? 13.690 7.344 1.878 1.00 76.50 182 LEU A CA 1
ATOM 1466 C C . LEU A 1 182 ? 13.979 8.223 3.100 1.00 76.50 182 LEU A C 1
ATOM 1468 O O . LEU A 1 182 ? 13.163 9.048 3.503 1.00 76.50 182 LEU A O 1
ATOM 1472 N N . ASN A 1 183 ? 15.165 8.054 3.675 1.00 75.19 183 ASN A N 1
ATOM 1473 C CA . ASN A 1 183 ? 15.704 8.929 4.710 1.00 75.19 183 ASN A CA 1
ATOM 1474 C C . ASN A 1 183 ? 17.155 9.291 4.368 1.00 75.19 183 ASN A C 1
ATOM 1476 O O . ASN A 1 183 ? 17.721 8.772 3.406 1.00 75.19 183 ASN A O 1
ATOM 1480 N N . GLU A 1 184 ? 17.759 10.177 5.156 1.00 70.62 184 GLU A N 1
ATOM 1481 C CA . GLU A 1 184 ? 19.111 10.700 4.918 1.00 70.62 184 GLU A CA 1
ATOM 1482 C C . GLU A 1 184 ? 20.226 9.638 4.908 1.00 70.62 184 GLU A C 1
ATOM 1484 O O . GLU A 1 184 ? 21.325 9.904 4.425 1.00 70.62 184 GLU A O 1
ATOM 1489 N N . HIS A 1 185 ? 19.957 8.426 5.396 1.00 75.44 185 HIS A N 1
ATOM 1490 C CA . HIS A 1 185 ? 20.923 7.329 5.449 1.00 75.44 185 HIS A CA 1
ATOM 1491 C C . HIS A 1 185 ? 20.764 6.313 4.311 1.00 75.44 185 HIS A C 1
ATOM 1493 O O . HIS A 1 185 ? 21.583 5.400 4.194 1.00 75.44 185 HIS A O 1
ATOM 1499 N N . ILE A 1 186 ? 19.724 6.436 3.483 1.00 79.56 186 ILE A N 1
ATOM 1500 C CA . ILE A 1 186 ? 19.437 5.490 2.402 1.00 79.56 186 ILE A CA 1
ATOM 1501 C C . ILE A 1 186 ? 19.836 6.112 1.065 1.00 79.56 186 ILE A C 1
ATOM 1503 O O . ILE A 1 186 ? 19.237 7.087 0.613 1.00 79.56 186 ILE A O 1
ATOM 1507 N N . ASP A 1 187 ? 20.812 5.498 0.392 1.00 84.88 187 ASP A N 1
ATOM 1508 C CA . ASP A 1 187 ? 21.110 5.818 -1.003 1.00 84.88 187 ASP A CA 1
ATOM 1509 C C . ASP A 1 187 ? 19.934 5.389 -1.889 1.00 84.88 187 ASP A C 1
ATOM 1511 O O . ASP A 1 187 ? 19.655 4.195 -2.068 1.00 84.88 187 ASP A O 1
ATOM 1515 N N . TRP A 1 188 ? 19.260 6.386 -2.459 1.00 83.81 188 TRP A N 1
ATOM 1516 C CA . TRP A 1 188 ? 18.076 6.219 -3.288 1.00 83.81 188 TRP A CA 1
ATOM 1517 C C . TRP A 1 188 ? 18.337 5.348 -4.528 1.00 83.81 188 TRP A C 1
ATOM 1519 O O . TRP A 1 188 ? 17.433 4.629 -4.947 1.00 83.81 188 TRP A O 1
ATOM 1529 N N . HIS A 1 189 ? 19.569 5.295 -5.053 1.00 84.38 189 HIS A N 1
ATOM 1530 C CA . HIS A 1 189 ? 19.925 4.399 -6.164 1.00 84.38 189 HIS A CA 1
ATOM 1531 C C . HIS A 1 189 ? 19.875 2.913 -5.787 1.00 84.38 189 HIS A C 1
ATOM 1533 O O . HIS A 1 189 ? 19.799 2.042 -6.654 1.00 84.38 189 HIS A O 1
ATOM 1539 N N . SER A 1 190 ? 19.946 2.599 -4.493 1.00 86.12 190 SER A N 1
ATOM 1540 C CA . SER A 1 190 ? 19.978 1.226 -3.982 1.00 86.12 190 SER A CA 1
ATOM 1541 C C . SER A 1 190 ? 18.736 0.836 -3.180 1.00 86.12 190 SER A C 1
ATOM 1543 O O . SER A 1 190 ? 18.578 -0.335 -2.834 1.00 86.12 190 SER A O 1
ATOM 1545 N N . ALA A 1 191 ? 17.826 1.782 -2.932 1.00 86.62 191 ALA A N 1
ATOM 1546 C CA . ALA A 1 191 ? 16.731 1.634 -1.977 1.00 86.62 191 ALA A CA 1
ATOM 1547 C C . ALA A 1 191 ? 15.785 0.454 -2.276 1.00 86.62 191 ALA A C 1
ATOM 1549 O O . ALA A 1 191 ? 15.220 -0.139 -1.360 1.00 86.62 191 ALA A O 1
ATOM 1550 N N . HIS A 1 192 ? 15.630 0.073 -3.549 1.00 88.56 192 HIS A N 1
ATOM 1551 C CA . HIS A 1 192 ? 14.783 -1.056 -3.954 1.00 88.56 192 HIS A CA 1
ATOM 1552 C C . HIS A 1 192 ? 15.529 -2.391 -4.078 1.00 88.56 192 HIS A C 1
ATOM 1554 O O . HIS A 1 192 ? 14.875 -3.425 -4.222 1.00 88.56 192 HIS A O 1
ATOM 1560 N N . ARG A 1 193 ? 16.869 -2.418 -3.988 1.00 87.94 193 ARG A N 1
ATOM 1561 C CA . ARG A 1 193 ? 17.650 -3.649 -4.211 1.00 87.94 193 ARG A CA 1
ATOM 1562 C C . ARG A 1 193 ? 17.262 -4.760 -3.249 1.00 87.94 193 ARG A C 1
ATOM 1564 O O . ARG A 1 193 ? 16.931 -5.848 -3.696 1.00 87.94 193 ARG A O 1
ATOM 1571 N N . THR A 1 194 ? 17.204 -4.476 -1.947 1.00 85.31 194 THR A N 1
ATOM 1572 C CA . THR A 1 194 ? 16.842 -5.483 -0.935 1.00 85.31 194 THR A CA 1
ATOM 1573 C C . THR A 1 194 ? 15.436 -6.044 -1.151 1.00 85.31 194 THR A C 1
ATOM 1575 O O . THR A 1 194 ? 15.209 -7.228 -0.915 1.00 85.31 194 THR A O 1
ATOM 1578 N N . ILE A 1 195 ? 14.488 -5.222 -1.615 1.00 86.94 195 ILE A N 1
ATOM 1579 C CA . ILE A 1 195 ? 13.137 -5.692 -1.949 1.00 86.94 195 ILE A CA 1
ATOM 1580 C C . ILE A 1 195 ? 13.219 -6.669 -3.129 1.00 86.94 195 ILE A C 1
ATOM 1582 O O . ILE A 1 195 ? 12.721 -7.788 -3.034 1.00 86.94 195 ILE A O 1
ATOM 1586 N N . ILE A 1 196 ? 13.908 -6.277 -4.203 1.00 88.75 196 ILE A N 1
ATOM 1587 C CA . ILE A 1 196 ? 14.045 -7.065 -5.436 1.00 88.75 196 ILE A CA 1
ATOM 1588 C C . ILE A 1 196 ? 14.824 -8.368 -5.201 1.00 88.75 196 ILE A C 1
ATOM 1590 O O . ILE A 1 196 ? 14.400 -9.427 -5.659 1.00 88.75 196 ILE A O 1
ATOM 1594 N N . ASP A 1 197 ? 15.911 -8.331 -4.434 1.00 87.62 197 ASP A N 1
ATOM 1595 C CA . ASP A 1 197 ? 16.699 -9.521 -4.098 1.00 87.62 197 ASP A CA 1
ATOM 1596 C C . ASP A 1 197 ? 15.859 -10.543 -3.328 1.00 87.62 197 ASP A C 1
ATOM 1598 O O . ASP A 1 197 ? 15.949 -11.746 -3.565 1.00 87.62 197 ASP A O 1
ATOM 1602 N N . ARG A 1 198 ? 14.975 -10.081 -2.439 1.00 85.19 198 ARG A N 1
ATOM 1603 C CA . ARG A 1 198 ? 14.086 -10.981 -1.703 1.00 85.19 198 ARG A CA 1
ATOM 1604 C C . ARG A 1 198 ? 12.937 -11.535 -2.552 1.00 85.19 198 ARG A C 1
ATOM 1606 O O . ARG A 1 198 ? 12.463 -12.629 -2.240 1.00 85.19 198 ARG A O 1
ATOM 1613 N N . ILE A 1 199 ? 12.511 -10.838 -3.615 1.00 86.19 199 ILE A N 1
ATOM 1614 C CA . ILE A 1 199 ? 11.603 -11.409 -4.629 1.00 86.19 199 ILE A CA 1
ATOM 1615 C C . ILE A 1 199 ? 12.280 -12.619 -5.283 1.00 86.19 199 ILE A C 1
ATOM 1617 O O . ILE A 1 199 ? 11.657 -13.673 -5.379 1.00 86.19 199 ILE A O 1
ATOM 1621 N N . ALA A 1 200 ? 13.565 -12.504 -5.645 1.00 78.94 200 ALA A N 1
ATOM 1622 C CA . ALA A 1 200 ? 14.343 -13.600 -6.238 1.00 78.94 200 ALA A CA 1
ATOM 1623 C C . ALA A 1 200 ? 14.375 -14.855 -5.349 1.00 78.94 200 ALA A C 1
ATOM 1625 O O . ALA A 1 200 ? 14.386 -15.980 -5.840 1.00 78.94 200 ALA A O 1
ATOM 1626 N N . LEU A 1 201 ? 14.392 -14.650 -4.030 1.00 79.81 201 LEU A N 1
ATOM 1627 C CA . LEU A 1 201 ? 14.436 -15.713 -3.027 1.00 79.81 201 LEU A CA 1
ATOM 1628 C C . LEU A 1 201 ? 13.049 -16.296 -2.697 1.00 79.81 201 LEU A C 1
ATOM 1630 O O . LEU A 1 201 ? 12.961 -17.210 -1.881 1.00 79.81 201 LEU A O 1
ATOM 1634 N N . GLY A 1 202 ? 11.962 -15.756 -3.263 1.00 69.19 202 GLY A N 1
ATOM 1635 C CA . GLY A 1 202 ? 10.589 -16.134 -2.906 1.00 69.19 202 GLY A CA 1
ATOM 1636 C C . GLY A 1 202 ? 10.201 -15.756 -1.469 1.00 69.19 202 GLY A C 1
ATOM 1637 O O . GLY A 1 202 ? 9.220 -16.267 -0.937 1.00 69.19 202 GLY A O 1
ATOM 1638 N N . GLN A 1 203 ? 10.965 -14.866 -0.829 1.00 65.88 203 GLN A N 1
ATOM 1639 C CA . GLN A 1 203 ? 10.878 -14.550 0.602 1.00 65.88 203 GLN A CA 1
ATOM 1640 C C . GLN A 1 203 ? 10.054 -13.294 0.910 1.00 65.88 203 GLN A C 1
ATOM 1642 O O . GLN A 1 203 ? 10.083 -12.796 2.042 1.00 65.88 203 GLN A O 1
ATOM 1647 N N . VAL A 1 204 ? 9.378 -12.721 -0.089 1.00 64.94 204 VAL A N 1
ATOM 1648 C CA . VAL A 1 204 ? 8.726 -11.419 0.046 1.00 64.94 204 VAL A CA 1
ATOM 1649 C C . VAL A 1 204 ? 7.319 -11.403 -0.526 1.00 64.94 204 VAL A C 1
ATOM 1651 O O . VAL A 1 204 ? 7.075 -11.813 -1.655 1.00 64.94 204 VAL A O 1
ATOM 1654 N N . SER A 1 205 ? 6.416 -10.857 0.288 1.00 71.19 205 SER A N 1
ATOM 1655 C CA . SER A 1 205 ? 5.040 -10.485 -0.036 1.00 71.19 205 SER A CA 1
ATOM 1656 C C . SER A 1 205 ? 4.895 -8.986 -0.318 1.00 71.19 205 SER A C 1
ATOM 1658 O O . SER A 1 205 ? 3.783 -8.498 -0.434 1.00 71.19 205 SER A O 1
ATOM 1660 N N . VAL A 1 206 ? 5.994 -8.229 -0.397 1.00 81.31 206 VAL A N 1
ATOM 1661 C CA . VAL A 1 206 ? 6.014 -6.759 -0.479 1.00 81.31 206 VAL A CA 1
ATOM 1662 C C . VAL A 1 206 ? 6.735 -6.288 -1.738 1.00 81.31 206 VAL A C 1
ATOM 1664 O O . VAL A 1 206 ? 7.900 -6.601 -1.948 1.00 81.31 206 VAL A O 1
ATOM 1667 N N . LEU A 1 207 ? 6.065 -5.497 -2.562 1.00 87.88 207 LEU A N 1
ATOM 1668 C CA . LEU A 1 207 ? 6.568 -5.005 -3.838 1.00 87.88 207 LEU A CA 1
ATOM 1669 C C . LEU A 1 207 ? 6.711 -3.477 -3.833 1.00 87.88 207 LEU A C 1
ATOM 1671 O O . LEU A 1 207 ? 5.982 -2.807 -3.098 1.00 87.88 207 LEU A O 1
ATOM 1675 N N . PRO A 1 208 ? 7.601 -2.901 -4.661 1.00 88.81 208 PRO A N 1
ATOM 1676 C CA . PRO A 1 208 ? 7.740 -1.451 -4.757 1.00 88.81 208 PRO A CA 1
ATOM 1677 C C . PRO A 1 208 ? 6.449 -0.770 -5.224 1.00 88.81 208 PRO A C 1
ATOM 1679 O O . PRO A 1 208 ? 5.905 -1.121 -6.270 1.00 88.81 208 PRO A O 1
ATOM 1682 N N . GLN A 1 209 ? 5.970 0.228 -4.482 1.00 87.62 209 GLN A N 1
ATOM 1683 C CA . GLN A 1 209 ? 4.833 1.052 -4.896 1.00 87.62 209 GLN A CA 1
ATOM 1684 C C . GLN A 1 209 ? 5.292 2.223 -5.768 1.00 87.62 209 GLN A C 1
ATOM 1686 O O . GLN A 1 209 ? 6.310 2.854 -5.486 1.00 87.62 209 GLN A O 1
ATOM 1691 N N . PHE A 1 210 ? 4.522 2.541 -6.810 1.00 87.44 210 PHE A N 1
ATOM 1692 C CA . PHE A 1 210 ? 4.723 3.776 -7.564 1.00 87.44 210 PHE A CA 1
ATOM 1693 C C . PHE A 1 210 ? 4.443 4.985 -6.655 1.00 87.44 210 PHE A C 1
ATOM 1695 O O . PHE A 1 210 ? 3.344 5.051 -6.096 1.00 87.44 210 PHE A O 1
ATOM 1702 N N . PRO A 1 211 ? 5.384 5.936 -6.488 1.00 83.19 211 PRO A N 1
ATOM 1703 C CA . PR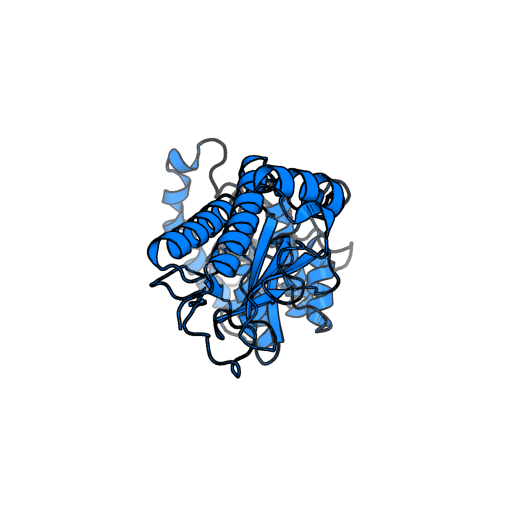O A 1 211 ? 5.217 7.062 -5.573 1.00 83.19 211 PRO A CA 1
ATOM 1704 C C . PRO A 1 211 ? 4.282 8.119 -6.182 1.00 83.19 211 PRO A C 1
ATOM 1706 O O . PRO A 1 211 ? 4.704 9.166 -6.679 1.00 83.19 211 PRO A O 1
ATOM 1709 N N . GLN A 1 212 ? 2.983 7.821 -6.181 1.00 73.12 212 GLN A N 1
ATOM 1710 C CA . GLN A 1 212 ? 1.948 8.747 -6.623 1.00 73.12 212 GLN A CA 1
ATOM 1711 C C . GLN A 1 212 ? 2.000 10.019 -5.771 1.00 73.12 212 GLN A C 1
ATOM 1713 O O . GLN A 1 212 ? 2.117 9.957 -4.552 1.00 73.12 212 GLN A O 1
ATOM 1718 N N . ASN A 1 213 ? 1.901 11.182 -6.416 1.00 68.50 213 ASN A N 1
ATOM 1719 C CA . ASN A 1 213 ? 1.850 12.487 -5.744 1.00 68.50 213 ASN A CA 1
ATOM 1720 C C . ASN A 1 213 ? 3.096 12.869 -4.923 1.00 68.50 213 ASN A C 1
ATOM 1722 O O . ASN A 1 213 ? 3.036 13.819 -4.146 1.00 68.50 213 ASN A O 1
ATOM 1726 N N . THR A 1 214 ? 4.240 12.207 -5.129 1.00 71.75 214 THR A N 1
ATOM 1727 C CA . THR A 1 214 ? 5.483 12.627 -4.471 1.00 71.75 214 THR A CA 1
ATOM 1728 C C . THR A 1 214 ? 6.039 13.937 -5.039 1.00 71.75 214 THR A C 1
ATOM 1730 O O . THR A 1 214 ? 6.140 14.148 -6.254 1.00 71.75 214 THR A O 1
ATOM 1733 N N . TYR A 1 215 ? 6.498 14.811 -4.140 1.00 70.62 215 TYR A N 1
ATOM 1734 C CA . TYR A 1 215 ? 7.340 15.955 -4.486 1.00 70.62 215 TYR A CA 1
ATOM 1735 C C . TYR A 1 215 ? 8.841 15.631 -4.399 1.00 70.62 215 TYR A C 1
ATOM 1737 O O . TYR A 1 215 ? 9.664 16.502 -4.686 1.00 70.62 215 TYR A O 1
ATOM 1745 N N . SER A 1 216 ? 9.232 14.391 -4.118 1.00 79.19 216 SER A N 1
ATOM 1746 C CA . SER A 1 216 ? 10.633 13.972 -4.078 1.00 79.19 216 SER A CA 1
ATOM 1747 C C . SER A 1 216 ? 11.089 13.422 -5.431 1.00 79.19 216 SER A C 1
ATOM 1749 O O . SER A 1 216 ? 10.559 12.437 -5.941 1.00 79.19 216 SER A O 1
ATOM 1751 N N . VAL A 1 217 ? 12.098 14.055 -6.040 1.00 79.88 217 VAL A N 1
ATOM 1752 C CA . VAL A 1 217 ? 12.760 13.485 -7.231 1.00 79.88 217 VAL A CA 1
ATOM 1753 C C . VAL A 1 217 ? 13.528 12.210 -6.881 1.00 79.88 217 VAL A C 1
ATOM 1755 O O . VAL A 1 217 ? 13.636 11.324 -7.721 1.00 79.88 217 VAL A O 1
ATOM 1758 N N . PHE A 1 218 ? 13.990 12.087 -5.634 1.00 84.50 218 PHE A N 1
ATOM 1759 C CA . PHE A 1 218 ? 14.725 10.922 -5.154 1.00 84.50 218 PHE A CA 1
ATOM 1760 C C . PHE A 1 218 ? 13.828 9.695 -5.011 1.00 84.50 218 PHE A C 1
ATOM 1762 O O . PHE A 1 218 ? 14.241 8.613 -5.402 1.00 84.50 218 PHE A O 1
ATOM 1769 N N . GLU A 1 219 ? 12.588 9.845 -4.535 1.00 84.56 219 GLU A N 1
ATOM 1770 C CA . GLU A 1 219 ? 11.637 8.720 -4.455 1.00 84.56 219 GLU A CA 1
ATOM 1771 C C . GLU A 1 219 ? 11.274 8.199 -5.845 1.00 84.56 219 GLU A C 1
ATOM 1773 O O . GLU A 1 219 ? 11.286 6.995 -6.099 1.00 84.56 219 GLU A O 1
ATOM 1778 N N . MET A 1 220 ? 11.017 9.118 -6.777 1.00 86.69 220 MET A N 1
ATOM 1779 C CA . MET A 1 220 ? 10.751 8.759 -8.165 1.00 86.69 220 MET A CA 1
ATOM 1780 C C . MET A 1 220 ? 11.977 8.128 -8.840 1.00 86.69 220 MET A C 1
ATOM 1782 O O . MET A 1 220 ? 11.850 7.142 -9.565 1.00 86.69 220 MET A O 1
ATOM 1786 N N . GLY A 1 221 ? 13.168 8.675 -8.590 1.00 87.31 221 GLY A N 1
ATOM 1787 C CA . GLY A 1 221 ? 14.432 8.115 -9.054 1.00 87.31 221 GLY A CA 1
ATOM 1788 C C . GLY A 1 221 ? 14.662 6.706 -8.511 1.00 87.31 221 GLY A C 1
ATOM 1789 O O . GLY A 1 221 ? 14.946 5.802 -9.291 1.00 87.31 221 GLY A O 1
ATOM 1790 N N . ALA A 1 222 ? 14.459 6.491 -7.209 1.00 89.31 222 ALA A N 1
ATOM 1791 C CA . ALA A 1 222 ? 14.609 5.192 -6.552 1.00 89.31 222 ALA A CA 1
ATOM 1792 C C . ALA A 1 222 ? 13.671 4.144 -7.150 1.00 89.31 222 ALA A C 1
ATOM 1794 O O . ALA A 1 222 ? 14.070 3.004 -7.394 1.00 89.31 222 ALA A O 1
ATOM 1795 N N . TYR A 1 223 ? 12.433 4.546 -7.441 1.00 91.25 223 TYR A N 1
ATOM 1796 C CA . TYR A 1 223 ? 11.462 3.689 -8.097 1.00 91.25 223 TYR A CA 1
ATOM 1797 C C . TYR A 1 223 ? 11.947 3.191 -9.460 1.00 91.25 223 TYR A C 1
ATOM 1799 O O . TYR A 1 223 ? 11.971 1.979 -9.695 1.00 91.25 223 TYR A O 1
ATOM 1807 N N . TRP A 1 224 ? 12.395 4.099 -10.328 1.00 91.38 224 TRP A N 1
ATOM 1808 C CA . TRP A 1 224 ? 12.870 3.736 -11.663 1.00 91.38 224 TRP A CA 1
ATOM 1809 C C . TRP A 1 224 ? 14.239 3.053 -11.656 1.00 91.38 224 TRP A C 1
ATOM 1811 O O . TRP A 1 224 ? 14.440 2.144 -12.454 1.00 91.38 224 TRP A O 1
ATOM 1821 N N . GLU A 1 225 ? 15.141 3.389 -10.732 1.00 89.81 225 GLU A N 1
ATOM 1822 C CA . GLU A 1 225 ? 16.373 2.617 -10.500 1.00 89.81 225 GLU A CA 1
ATOM 1823 C C . GLU A 1 225 ? 16.062 1.182 -10.073 1.00 89.81 225 GLU A C 1
ATOM 1825 O O . GLU A 1 225 ? 16.674 0.231 -10.556 1.00 89.81 225 GLU A O 1
ATOM 1830 N N . GLY A 1 226 ? 15.034 1.000 -9.241 1.00 91.75 226 GLY A N 1
ATOM 1831 C CA . GLY A 1 226 ? 14.493 -0.320 -8.951 1.00 91.75 226 GLY A CA 1
ATOM 1832 C C . GLY A 1 226 ? 14.067 -1.061 -10.220 1.00 91.75 226 GLY A C 1
ATOM 1833 O O . GLY A 1 226 ? 14.374 -2.240 -10.347 1.00 91.75 226 GLY A O 1
ATOM 1834 N N . ALA A 1 227 ? 13.418 -0.388 -11.179 1.00 93.44 227 ALA A N 1
ATOM 1835 C CA . ALA A 1 227 ? 13.025 -1.006 -12.452 1.00 93.44 227 ALA A CA 1
ATOM 1836 C C . ALA A 1 227 ? 14.241 -1.500 -13.240 1.00 93.44 227 ALA A C 1
ATOM 1838 O O . ALA A 1 227 ? 14.249 -2.631 -13.722 1.00 93.44 227 ALA A O 1
ATOM 1839 N N . VAL A 1 228 ? 15.290 -0.675 -13.318 1.00 91.62 228 VAL A N 1
ATOM 1840 C CA . VAL A 1 228 ? 16.560 -1.042 -13.957 1.00 91.62 228 VAL A CA 1
ATOM 1841 C C . VAL A 1 228 ? 17.166 -2.280 -13.295 1.00 91.62 228 VAL A C 1
ATOM 1843 O O . VAL A 1 228 ? 17.502 -3.248 -13.982 1.00 91.62 228 VAL A O 1
ATOM 1846 N N . TYR A 1 229 ? 17.259 -2.272 -11.964 1.00 90.88 229 TYR A N 1
ATOM 1847 C CA . TYR A 1 229 ? 17.793 -3.394 -11.200 1.00 90.88 229 TYR A CA 1
ATOM 1848 C C . TYR A 1 229 ? 16.940 -4.658 -11.372 1.00 90.88 229 TYR A C 1
ATOM 1850 O O . TYR A 1 229 ? 17.489 -5.738 -11.559 1.00 90.88 229 TYR A O 1
ATOM 1858 N N . PHE A 1 230 ? 15.608 -4.540 -11.388 1.00 92.88 230 PHE A N 1
ATOM 1859 C CA . PHE A 1 230 ? 14.687 -5.658 -11.616 1.00 92.88 230 PHE A CA 1
ATOM 1860 C C . PHE A 1 230 ? 14.920 -6.304 -12.986 1.00 92.88 230 PHE A C 1
ATOM 1862 O O . PHE A 1 230 ? 14.998 -7.530 -13.083 1.00 92.88 230 PHE A O 1
ATOM 1869 N N . ILE A 1 231 ? 15.050 -5.491 -14.040 1.00 92.06 231 ILE A N 1
ATOM 1870 C CA . ILE A 1 231 ? 15.272 -5.983 -15.405 1.00 92.06 231 ILE A CA 1
ATOM 1871 C C . ILE A 1 231 ? 16.583 -6.769 -15.489 1.00 92.06 231 ILE A C 1
ATOM 1873 O O . ILE A 1 231 ? 16.588 -7.893 -15.987 1.00 92.06 231 ILE A O 1
ATOM 1877 N N . ALA A 1 232 ? 17.676 -6.219 -14.960 1.00 89.00 232 ALA A N 1
ATOM 1878 C CA . ALA A 1 232 ? 18.958 -6.918 -14.972 1.00 89.00 232 ALA A CA 1
ATOM 1879 C C . ALA A 1 232 ? 18.932 -8.171 -14.080 1.00 89.00 232 ALA A C 1
ATOM 1881 O O . ALA A 1 232 ? 19.399 -9.234 -14.472 1.00 89.00 232 ALA A O 1
ATOM 1882 N N . LYS A 1 233 ? 18.359 -8.075 -12.875 1.00 88.88 233 LYS A N 1
ATOM 1883 C CA . LYS A 1 233 ? 18.488 -9.120 -11.853 1.00 88.88 233 LYS A CA 1
ATOM 1884 C C . LYS A 1 233 ? 17.508 -10.278 -12.012 1.00 88.88 233 LYS A C 1
ATOM 1886 O O . LYS A 1 233 ? 17.893 -11.427 -11.820 1.00 88.88 233 LYS A O 1
ATOM 1891 N N . LEU A 1 234 ? 16.237 -9.983 -12.277 1.00 90.12 234 LEU A N 1
ATOM 1892 C CA . LEU A 1 234 ? 15.165 -10.984 -12.291 1.00 90.12 234 LEU A CA 1
ATOM 1893 C C . LEU A 1 234 ? 14.785 -11.396 -13.709 1.00 90.12 234 LEU A C 1
ATOM 1895 O O . LEU A 1 234 ? 14.577 -12.587 -13.957 1.00 90.12 234 LEU A O 1
ATOM 1899 N N . LEU A 1 235 ? 14.719 -10.433 -14.635 1.00 90.50 235 LEU A N 1
ATOM 1900 C CA . LEU A 1 235 ? 14.478 -10.735 -16.048 1.00 90.50 235 LEU A CA 1
ATOM 1901 C C . LEU A 1 235 ? 15.751 -11.202 -16.771 1.00 90.50 235 LEU A C 1
ATOM 1903 O O . LEU A 1 235 ? 15.621 -11.852 -17.803 1.00 90.50 235 LEU A O 1
ATOM 1907 N N . GLU A 1 236 ? 16.940 -10.927 -16.213 1.00 89.94 236 GLU A N 1
ATOM 1908 C CA . GLU A 1 236 ? 18.250 -11.261 -16.803 1.00 89.94 236 GLU A CA 1
ATOM 1909 C C . GLU A 1 236 ? 18.429 -10.695 -18.217 1.00 89.94 236 GLU A C 1
ATOM 1911 O O . GLU A 1 236 ? 19.030 -11.319 -19.088 1.00 89.94 236 GLU A O 1
ATOM 1916 N N . LEU A 1 237 ? 17.882 -9.499 -18.455 1.00 89.44 237 LEU A N 1
ATOM 1917 C CA . LEU A 1 237 ? 18.050 -8.794 -19.722 1.00 89.44 237 LEU A CA 1
ATOM 1918 C C . LEU A 1 237 ? 19.247 -7.855 -19.603 1.00 89.44 237 LEU A C 1
ATOM 1920 O O . LEU A 1 237 ? 19.287 -6.972 -18.744 1.00 89.44 237 LEU A O 1
ATOM 1924 N N . THR A 1 238 ? 20.206 -8.044 -20.498 1.00 85.88 238 THR A N 1
ATOM 1925 C CA . THR A 1 238 ? 21.534 -7.419 -20.453 1.00 85.88 238 THR A CA 1
ATOM 1926 C C . THR A 1 238 ? 21.675 -6.265 -21.441 1.00 85.88 238 THR A C 1
ATOM 1928 O O . THR A 1 238 ? 22.686 -5.561 -21.456 1.00 85.88 238 THR A O 1
ATOM 1931 N N . SER A 1 239 ? 20.667 -6.040 -22.291 1.00 87.06 239 SER A N 1
ATOM 1932 C CA . SER A 1 239 ? 20.704 -4.992 -23.308 1.00 87.06 239 SER A CA 1
ATOM 1933 C C . SER A 1 239 ? 19.361 -4.297 -23.528 1.00 87.06 239 SER A C 1
ATOM 1935 O O . SER A 1 239 ? 18.286 -4.863 -23.320 1.00 87.06 239 SER A O 1
ATOM 1937 N N . LYS A 1 240 ? 19.427 -3.060 -24.050 1.00 89.12 240 LYS A N 1
ATOM 1938 C CA . LYS A 1 240 ? 18.241 -2.295 -24.476 1.00 89.12 240 LYS A CA 1
ATOM 1939 C C . LYS A 1 240 ? 17.425 -3.074 -25.510 1.00 89.12 240 LYS A C 1
ATOM 1941 O O . LYS A 1 240 ? 16.205 -3.051 -25.468 1.00 89.12 240 LYS A O 1
ATOM 1946 N N . GLU A 1 241 ? 18.097 -3.783 -26.416 1.00 89.56 241 GLU A N 1
ATOM 1947 C CA . GLU A 1 241 ? 17.443 -4.588 -27.449 1.00 89.56 241 GLU A CA 1
ATOM 1948 C C . GLU A 1 241 ? 16.649 -5.759 -26.860 1.00 89.56 241 GLU A C 1
ATOM 1950 O O . GLU A 1 241 ? 15.498 -5.968 -27.237 1.00 89.56 241 GLU A O 1
ATOM 1955 N N . GLU A 1 242 ? 17.242 -6.500 -25.921 1.00 89.69 242 GLU A N 1
ATOM 1956 C CA . GLU A 1 242 ? 16.574 -7.607 -25.229 1.00 89.69 242 GLU A CA 1
ATOM 1957 C C . GLU A 1 242 ? 15.341 -7.128 -24.463 1.00 89.69 242 GLU A C 1
ATOM 1959 O O . GLU A 1 242 ? 14.281 -7.744 -24.568 1.00 89.69 242 GLU A O 1
ATOM 1964 N N . PHE A 1 243 ? 15.441 -5.987 -23.772 1.00 91.88 243 PHE A N 1
ATOM 1965 C CA . PHE A 1 243 ? 14.298 -5.371 -23.098 1.00 91.88 243 PHE A CA 1
ATOM 1966 C C . PHE A 1 243 ? 13.175 -4.992 -24.070 1.00 91.88 243 PHE A C 1
ATOM 1968 O O . PHE A 1 243 ? 12.017 -5.329 -23.837 1.00 91.88 243 PHE A O 1
ATOM 1975 N N . LEU A 1 244 ? 13.498 -4.357 -25.199 1.00 92.44 244 LEU A N 1
ATOM 1976 C CA . LEU A 1 244 ? 12.494 -4.003 -26.206 1.00 92.44 244 LEU A CA 1
ATOM 1977 C C . LEU A 1 244 ? 11.827 -5.240 -26.827 1.00 92.44 244 LEU A C 1
ATOM 1979 O O . LEU A 1 244 ? 10.618 -5.240 -27.045 1.00 92.44 244 LEU A O 1
ATOM 1983 N N . ARG A 1 245 ? 12.576 -6.324 -27.059 1.00 91.31 245 ARG A N 1
ATOM 1984 C CA . ARG A 1 245 ? 12.003 -7.600 -27.524 1.00 91.31 245 ARG A CA 1
ATOM 1985 C C . ARG A 1 245 ? 11.118 -8.253 -26.462 1.00 91.31 245 ARG A C 1
ATOM 1987 O O . ARG A 1 245 ? 10.078 -8.806 -26.806 1.00 91.31 245 ARG A O 1
ATOM 1994 N N . PHE A 1 246 ? 11.497 -8.177 -25.187 1.00 92.06 246 PHE A N 1
ATOM 1995 C CA . PHE A 1 246 ? 10.656 -8.626 -24.075 1.00 92.06 246 PHE A CA 1
ATOM 1996 C C . PHE A 1 246 ? 9.293 -7.910 -24.081 1.00 92.06 246 PHE A C 1
ATOM 1998 O O . PHE A 1 246 ? 8.259 -8.573 -23.969 1.00 92.06 246 PHE A O 1
ATOM 2005 N N . LEU A 1 247 ? 9.275 -6.591 -24.313 1.00 91.69 247 LEU A N 1
ATOM 2006 C CA . LEU A 1 247 ? 8.034 -5.812 -24.430 1.00 91.69 247 LEU A CA 1
ATOM 2007 C C . LEU A 1 247 ? 7.166 -6.223 -25.635 1.00 91.69 247 LEU A C 1
ATOM 2009 O O . LEU A 1 247 ? 5.944 -6.164 -25.552 1.00 91.69 247 LEU A O 1
ATOM 2013 N N . GLU A 1 248 ? 7.764 -6.702 -26.733 1.00 89.88 248 GLU A N 1
ATOM 2014 C CA . GLU A 1 248 ? 7.036 -7.233 -27.903 1.00 89.88 248 GLU A CA 1
ATOM 2015 C C . GLU A 1 248 ? 6.433 -8.636 -27.679 1.00 89.88 248 GLU A C 1
ATOM 2017 O O . GLU A 1 248 ? 5.863 -9.227 -28.596 1.00 89.88 248 GLU A O 1
ATOM 2022 N N . GLY A 1 249 ? 6.530 -9.183 -26.463 1.00 82.44 249 GLY A N 1
ATOM 2023 C CA . GLY A 1 249 ? 5.939 -10.472 -26.106 1.00 82.44 249 GLY A CA 1
ATOM 2024 C C . GLY A 1 249 ? 6.912 -11.648 -26.156 1.00 82.44 249 GLY A C 1
ATOM 2025 O O . GLY A 1 249 ? 6.475 -12.798 -26.092 1.00 82.44 249 GLY A O 1
ATOM 2026 N N . ASN A 1 250 ? 8.222 -11.394 -26.220 1.00 68.12 250 ASN A N 1
ATOM 2027 C CA . ASN A 1 250 ? 9.238 -12.435 -26.074 1.00 68.12 250 ASN A CA 1
ATOM 2028 C C . ASN A 1 250 ? 9.343 -12.821 -24.584 1.00 68.12 250 ASN A C 1
ATOM 2030 O O . ASN A 1 250 ? 10.131 -12.260 -23.823 1.00 68.12 250 ASN A O 1
ATOM 2034 N N . LYS A 1 251 ? 8.445 -13.715 -24.140 1.00 62.06 251 LYS A N 1
ATOM 2035 C CA . LYS A 1 251 ? 8.210 -14.058 -22.726 1.00 62.06 251 LYS A CA 1
ATOM 2036 C C . LYS A 1 251 ? 9.356 -14.880 -22.126 1.00 62.06 251 LYS A C 1
ATOM 2038 O O . LYS A 1 251 ? 9.226 -16.082 -21.905 1.00 62.06 251 LYS A O 1
ATOM 2043 N N . VAL A 1 252 ? 10.463 -14.226 -21.803 1.00 62.06 252 VAL A N 1
ATOM 2044 C CA . VAL A 1 252 ? 11.449 -14.764 -20.859 1.00 62.06 252 VAL A CA 1
ATOM 2045 C C . VAL A 1 252 ? 10.847 -14.676 -19.453 1.00 62.06 252 VAL A C 1
ATOM 2047 O O . VAL A 1 252 ? 10.336 -13.627 -19.069 1.00 62.06 252 VAL A O 1
ATOM 2050 N N . ARG A 1 253 ? 10.879 -15.781 -18.691 1.00 69.31 253 ARG A N 1
ATOM 2051 C CA . ARG A 1 253 ? 10.481 -15.844 -17.266 1.00 69.31 253 ARG A CA 1
ATOM 2052 C C . ARG A 1 253 ? 9.088 -15.239 -16.981 1.00 69.31 253 ARG A C 1
ATOM 2054 O O . ARG A 1 253 ? 8.990 -14.175 -16.368 1.00 69.31 253 ARG A O 1
ATOM 2061 N N . PRO A 1 254 ? 7.993 -15.922 -17.369 1.00 78.94 254 PRO A N 1
ATOM 2062 C CA . PRO A 1 254 ? 6.646 -15.341 -17.410 1.00 78.94 254 PRO A CA 1
ATOM 2063 C C . PRO A 1 254 ? 6.167 -14.740 -16.079 1.00 78.94 254 PRO A C 1
ATOM 2065 O O . PRO A 1 254 ? 5.554 -13.679 -16.095 1.00 78.94 254 PRO A O 1
ATOM 2068 N N . VAL A 1 255 ? 6.500 -15.356 -14.938 1.00 86.38 255 VAL A N 1
ATOM 2069 C CA . VAL A 1 255 ? 6.129 -14.845 -13.602 1.00 86.38 255 VAL A CA 1
ATOM 2070 C C . VAL A 1 255 ? 6.809 -13.506 -13.299 1.00 86.38 255 VAL A C 1
ATOM 2072 O O . VAL A 1 255 ? 6.150 -12.564 -12.868 1.00 86.38 255 VAL A O 1
ATOM 2075 N N . TYR A 1 256 ? 8.116 -13.384 -13.555 1.00 88.56 256 TYR A N 1
ATOM 2076 C CA . TYR A 1 256 ? 8.837 -12.127 -13.326 1.00 88.56 256 TYR A CA 1
ATOM 2077 C C . TYR A 1 256 ? 8.454 -11.055 -14.340 1.00 88.56 256 TYR A C 1
ATOM 2079 O O . TYR A 1 256 ? 8.405 -9.883 -13.981 1.00 88.56 256 TYR A O 1
ATOM 2087 N N . GLY A 1 257 ? 8.133 -11.447 -15.575 1.00 90.88 257 GLY A N 1
ATOM 2088 C CA . GLY A 1 257 ? 7.560 -10.536 -16.559 1.00 90.88 257 GLY A CA 1
ATOM 2089 C C . GLY A 1 257 ? 6.232 -9.949 -16.080 1.00 90.88 257 GLY A C 1
ATOM 2090 O O . GLY A 1 257 ? 6.050 -8.737 -16.114 1.00 90.88 257 GLY A O 1
ATOM 2091 N N . GLU A 1 258 ? 5.328 -10.784 -15.563 1.00 89.94 258 GLU A N 1
ATOM 2092 C CA . GLU A 1 258 ? 4.056 -10.315 -15.006 1.00 89.94 258 GLU A CA 1
ATOM 2093 C C . GLU A 1 258 ? 4.256 -9.418 -13.778 1.00 89.94 258 GLU A C 1
ATOM 2095 O O . GLU A 1 258 ? 3.663 -8.342 -13.710 1.00 89.94 258 GLU A O 1
ATOM 2100 N N . LEU A 1 259 ? 5.141 -9.799 -12.847 1.00 90.44 259 LEU A N 1
ATOM 2101 C CA . LEU A 1 259 ? 5.498 -8.947 -11.708 1.00 90.44 259 LEU A CA 1
ATOM 2102 C C . LEU A 1 259 ? 6.066 -7.601 -12.158 1.00 90.44 259 LEU A C 1
ATOM 2104 O O . LEU A 1 259 ? 5.690 -6.574 -11.598 1.00 90.44 259 LEU A O 1
ATOM 2108 N N . PHE A 1 260 ? 6.922 -7.584 -13.181 1.00 92.81 260 PHE A N 1
ATOM 2109 C CA . PHE A 1 260 ? 7.476 -6.349 -13.722 1.00 92.81 260 PHE A CA 1
ATOM 2110 C C . PHE A 1 260 ? 6.365 -5.400 -14.188 1.00 92.81 260 PHE A C 1
ATOM 2112 O O . PHE A 1 260 ? 6.341 -4.250 -13.758 1.00 92.81 260 PHE A O 1
ATOM 2119 N N . TYR A 1 261 ? 5.401 -5.878 -14.984 1.00 91.88 261 TYR A N 1
ATOM 2120 C CA . TYR A 1 261 ? 4.267 -5.050 -15.414 1.00 91.88 261 TYR A CA 1
ATOM 2121 C C . TYR A 1 261 ? 3.384 -4.616 -14.240 1.00 91.88 261 TYR A C 1
ATOM 2123 O O . TYR A 1 261 ? 3.021 -3.447 -14.146 1.00 91.88 261 TYR A O 1
ATOM 2131 N N . ARG A 1 262 ? 3.081 -5.516 -13.295 1.00 89.44 262 ARG A N 1
ATOM 2132 C CA . ARG A 1 262 ? 2.278 -5.182 -12.104 1.00 89.44 262 ARG A CA 1
ATOM 2133 C C . ARG A 1 262 ? 2.920 -4.083 -11.265 1.00 89.44 262 ARG A C 1
ATOM 2135 O O . ARG A 1 262 ? 2.210 -3.226 -10.753 1.00 89.44 262 ARG A O 1
ATOM 2142 N N . ILE A 1 263 ? 4.243 -4.106 -11.121 1.00 90.44 263 ILE A N 1
ATOM 2143 C CA . ILE A 1 263 ? 4.986 -3.112 -10.346 1.00 90.44 263 ILE A CA 1
ATOM 2144 C C . ILE A 1 263 ? 5.098 -1.814 -11.138 1.00 90.44 263 ILE A C 1
ATOM 2146 O O . ILE A 1 263 ? 4.631 -0.774 -10.665 1.00 90.44 263 ILE A O 1
ATOM 2150 N N . TYR A 1 264 ? 5.695 -1.884 -12.331 1.00 92.25 264 TYR A N 1
ATOM 2151 C CA . TYR A 1 264 ? 6.197 -0.737 -13.092 1.00 92.25 264 TYR A CA 1
ATOM 2152 C C . TYR A 1 264 ? 5.200 -0.117 -14.070 1.00 92.25 264 TYR A C 1
ATOM 2154 O O . TYR A 1 264 ? 5.461 0.978 -14.567 1.00 92.25 264 TYR A O 1
ATOM 2162 N N . ASP A 1 265 ? 4.045 -0.755 -14.273 1.00 90.31 265 ASP A N 1
ATOM 2163 C CA . ASP A 1 265 ? 2.905 -0.210 -15.019 1.00 90.31 265 ASP A CA 1
ATOM 2164 C C . ASP A 1 265 ? 1.610 -0.136 -14.190 1.00 90.31 265 ASP A C 1
ATOM 2166 O O . ASP A 1 265 ? 0.510 -0.023 -14.726 1.00 90.31 265 ASP A O 1
ATOM 2170 N N . SER A 1 266 ? 1.725 -0.171 -12.858 1.00 84.19 266 SER A N 1
ATOM 2171 C CA . SER A 1 266 ? 0.589 -0.128 -11.914 1.00 84.19 266 SER A CA 1
ATOM 2172 C C . SER A 1 266 ? -0.401 1.032 -12.123 1.00 84.19 266 SER A C 1
ATOM 2174 O O . SER A 1 266 ? -1.524 0.974 -11.635 1.00 84.19 266 SER A O 1
ATOM 2176 N N . ASN A 1 267 ? 0.010 2.092 -12.815 1.00 81.88 267 ASN A N 1
ATOM 2177 C CA . ASN A 1 267 ? -0.727 3.326 -13.081 1.00 81.88 267 ASN A CA 1
ATOM 2178 C C . ASN A 1 267 ? -0.621 3.786 -14.548 1.00 81.88 267 ASN A C 1
ATOM 2180 O O . ASN A 1 267 ? -0.878 4.956 -14.841 1.00 81.88 267 ASN A O 1
ATOM 2184 N N . GLY A 1 268 ? -0.217 2.909 -15.475 1.00 83.75 268 GLY A N 1
ATOM 2185 C CA . GLY A 1 268 ? 0.007 3.287 -16.877 1.00 83.75 268 GLY A CA 1
ATOM 2186 C C . GLY A 1 268 ? 1.244 4.173 -17.091 1.00 83.75 268 GLY A C 1
ATOM 2187 O O . GLY A 1 268 ? 1.306 4.946 -18.049 1.00 83.75 268 GLY A O 1
ATOM 2188 N N . GLN A 1 269 ? 2.196 4.149 -16.155 1.00 88.75 269 GLN A N 1
ATOM 2189 C CA . GLN A 1 269 ? 3.395 4.988 -16.149 1.00 88.75 269 GLN A CA 1
ATOM 2190 C C . GLN A 1 269 ? 4.572 4.384 -16.925 1.00 88.75 269 GLN A C 1
ATOM 2192 O O . GLN A 1 269 ? 5.551 5.098 -17.172 1.00 88.75 269 GLN A O 1
ATOM 2197 N N . LEU A 1 270 ? 4.513 3.099 -17.298 1.00 92.19 270 LEU A N 1
ATOM 2198 C CA . LEU A 1 270 ? 5.648 2.384 -17.887 1.00 92.19 270 LEU A CA 1
ATOM 2199 C C . LEU A 1 270 ? 6.095 2.998 -19.217 1.00 92.19 270 LEU A C 1
ATOM 2201 O O . LEU A 1 270 ? 7.295 3.074 -19.481 1.00 92.19 270 LEU A O 1
ATOM 2205 N N . ASP A 1 271 ? 5.157 3.521 -20.010 1.00 91.69 271 ASP A N 1
ATOM 2206 C CA . ASP A 1 271 ? 5.437 4.129 -21.315 1.00 91.69 271 ASP A CA 1
ATOM 2207 C C . ASP A 1 271 ? 6.499 5.239 -21.250 1.00 91.69 271 ASP A C 1
ATOM 2209 O O . ASP A 1 271 ? 7.302 5.377 -22.170 1.00 91.69 271 ASP A O 1
ATOM 2213 N N . TYR A 1 272 ? 6.571 6.010 -20.157 1.00 90.44 272 TYR A N 1
ATOM 2214 C CA . TYR A 1 272 ? 7.612 7.033 -20.002 1.00 90.44 272 TYR A CA 1
ATOM 2215 C C . TYR A 1 272 ? 9.004 6.403 -19.868 1.00 90.44 272 TYR A C 1
ATOM 2217 O O . TYR A 1 272 ? 9.971 6.888 -20.457 1.00 90.44 272 TYR A O 1
ATOM 2225 N N . PHE A 1 273 ? 9.129 5.312 -19.113 1.00 92.19 273 PHE A N 1
ATOM 2226 C CA . PHE A 1 273 ? 10.394 4.589 -18.994 1.00 92.19 273 PHE A CA 1
ATOM 2227 C C . PHE A 1 273 ? 10.772 3.910 -20.309 1.00 92.19 273 PHE A C 1
ATOM 2229 O O . PHE A 1 273 ? 11.919 4.003 -20.745 1.00 92.19 273 PHE A O 1
ATOM 2236 N N . VAL A 1 274 ? 9.797 3.312 -20.998 1.00 93.50 274 VAL A N 1
ATOM 2237 C CA . VAL A 1 274 ? 10.003 2.708 -22.320 1.00 93.50 274 VAL A CA 1
ATOM 2238 C C . VAL A 1 274 ? 10.464 3.758 -23.328 1.00 93.50 274 VAL A C 1
ATOM 2240 O O . VAL A 1 274 ? 11.468 3.546 -24.002 1.00 93.50 274 VAL A O 1
ATOM 2243 N N . ALA A 1 275 ? 9.825 4.929 -23.376 1.00 92.12 275 ALA A N 1
ATOM 2244 C CA . ALA A 1 275 ? 10.237 6.029 -24.246 1.00 92.12 275 ALA A CA 1
ATOM 2245 C C . ALA A 1 275 ? 11.676 6.483 -23.976 1.00 92.12 275 ALA A C 1
ATOM 2247 O O . ALA A 1 275 ? 12.431 6.746 -24.916 1.00 92.12 275 ALA A O 1
ATOM 2248 N N . TYR A 1 276 ? 12.088 6.518 -22.706 1.00 90.94 276 TYR A N 1
ATOM 2249 C CA . TYR A 1 276 ? 13.474 6.797 -22.341 1.00 90.94 276 TYR A CA 1
ATOM 2250 C C . TYR A 1 276 ? 14.431 5.733 -22.892 1.00 90.94 276 TYR A C 1
ATOM 2252 O O . TYR A 1 276 ? 15.393 6.080 -23.582 1.00 90.94 276 TYR A O 1
ATOM 2260 N N . VAL A 1 277 ? 14.145 4.449 -22.662 1.00 91.19 277 VAL A N 1
ATOM 2261 C CA . VAL A 1 277 ? 14.985 3.342 -23.146 1.00 91.19 277 VAL A CA 1
ATOM 2262 C C . VAL A 1 277 ? 15.062 3.321 -24.676 1.00 91.19 277 VAL A C 1
ATOM 2264 O O . VAL A 1 277 ? 16.162 3.203 -25.220 1.00 91.19 277 VAL A O 1
ATOM 2267 N N . VAL A 1 278 ? 13.937 3.505 -25.376 1.00 92.38 278 VAL A N 1
ATOM 2268 C CA . VAL A 1 278 ? 13.880 3.580 -26.846 1.00 92.38 278 VAL A CA 1
ATOM 2269 C C . VAL A 1 278 ? 14.738 4.733 -27.358 1.00 92.38 278 VAL A C 1
ATOM 2271 O O . VAL A 1 278 ? 15.553 4.538 -28.257 1.00 92.38 278 VAL A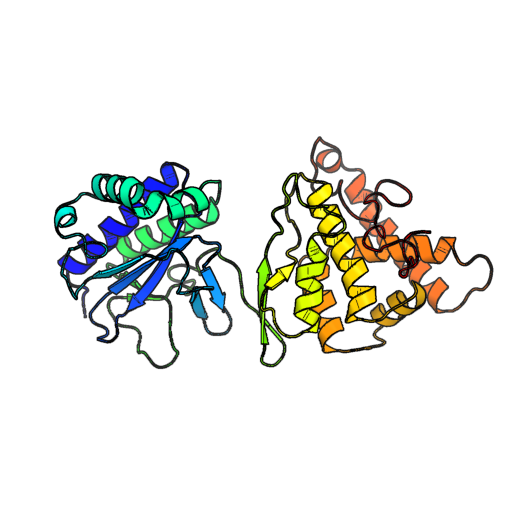 O 1
ATOM 2274 N N . LYS A 1 279 ? 14.630 5.924 -26.760 1.00 90.19 279 LYS A N 1
ATOM 2275 C CA . LYS A 1 279 ? 15.443 7.082 -27.155 1.00 90.19 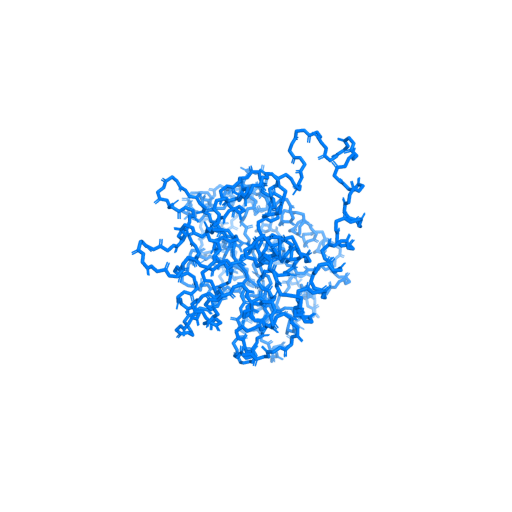279 LYS A CA 1
ATOM 2276 C C . LYS A 1 279 ? 16.941 6.797 -27.040 1.00 90.19 279 LYS A C 1
ATOM 2278 O O . LYS A 1 279 ? 17.696 7.162 -27.940 1.00 90.19 279 LYS A O 1
ATOM 2283 N N . GLN A 1 280 ? 17.380 6.132 -25.970 1.00 87.62 280 GLN A N 1
ATOM 2284 C CA . GLN A 1 280 ? 18.787 5.734 -25.838 1.00 87.62 280 GLN A CA 1
ATOM 2285 C C . GLN A 1 280 ? 19.175 4.621 -26.821 1.00 87.62 280 GLN A C 1
ATOM 2287 O O . GLN A 1 280 ? 20.261 4.658 -27.396 1.00 87.62 280 GLN A O 1
ATOM 2292 N N . TYR A 1 281 ? 18.290 3.648 -27.056 1.00 88.44 281 TYR A N 1
ATOM 2293 C CA . TYR A 1 281 ? 18.510 2.581 -28.034 1.00 88.44 281 TYR A CA 1
ATOM 2294 C C . TYR A 1 281 ? 18.750 3.154 -29.436 1.00 88.44 281 TYR A C 1
ATOM 2296 O O . TYR A 1 281 ? 19.770 2.838 -30.052 1.00 88.44 281 TYR A O 1
ATOM 2304 N N . LEU A 1 282 ? 17.881 4.067 -29.887 1.00 88.94 282 LEU A N 1
ATOM 2305 C CA . LEU A 1 282 ? 17.974 4.716 -31.196 1.00 88.94 282 LEU A CA 1
ATOM 2306 C C . LEU A 1 282 ? 19.252 5.556 -31.344 1.00 88.94 282 LEU A C 1
ATOM 2308 O O . LEU A 1 282 ? 19.887 5.504 -32.394 1.00 88.94 282 LEU A O 1
ATOM 2312 N N . LYS A 1 283 ? 19.682 6.267 -30.289 1.00 86.50 283 LYS A N 1
ATOM 2313 C CA . LYS A 1 283 ? 20.963 7.002 -30.282 1.00 86.50 283 LYS A CA 1
ATOM 2314 C C . LYS A 1 283 ? 22.178 6.082 -30.436 1.00 86.50 283 LYS A C 1
ATOM 2316 O O . LYS A 1 283 ? 23.140 6.445 -31.103 1.00 86.50 283 LYS A O 1
ATOM 2321 N N . SER A 1 284 ? 22.142 4.904 -29.812 1.00 80.19 284 SER A N 1
ATOM 2322 C CA . SER A 1 284 ? 23.273 3.965 -29.764 1.00 80.19 284 SER A CA 1
ATOM 2323 C C . SER A 1 284 ? 23.441 3.081 -31.011 1.00 80.19 284 SER A C 1
ATOM 2325 O O . SER A 1 284 ? 24.401 2.314 -31.083 1.00 80.19 284 SER A O 1
ATOM 2327 N N . LYS A 1 285 ? 22.525 3.149 -31.991 1.00 74.81 285 LYS A N 1
ATOM 2328 C CA . LYS A 1 285 ? 22.493 2.266 -33.175 1.00 74.81 285 LYS A CA 1
ATOM 2329 C C . LYS A 1 285 ? 22.491 3.081 -34.482 1.00 74.81 285 LYS A C 1
ATOM 2331 O O . LYS A 1 285 ? 21.414 3.317 -35.048 1.00 74.81 285 LYS A O 1
ATOM 2336 N N . PRO A 1 286 ? 23.674 3.491 -34.987 1.00 58.53 286 PRO A N 1
ATOM 2337 C CA . PRO A 1 286 ? 23.737 4.472 -36.065 1.00 58.53 286 PRO A CA 1
ATOM 2338 C C . PRO A 1 286 ? 23.210 3.986 -37.424 1.00 58.53 286 PRO A C 1
ATOM 2340 O O . PRO A 1 286 ? 22.521 4.756 -38.077 1.00 58.53 286 PRO A O 1
ATOM 2343 N N . GLU A 1 287 ? 23.446 2.745 -37.872 1.00 60.69 287 GLU A N 1
ATOM 2344 C CA . GLU A 1 287 ? 23.494 2.544 -39.343 1.00 60.69 287 GLU A CA 1
ATOM 2345 C C . GLU A 1 287 ? 22.816 1.303 -39.949 1.00 60.69 287 GLU A C 1
ATOM 2347 O O . GLU A 1 287 ? 22.859 1.143 -41.163 1.00 60.69 287 GLU A O 1
ATOM 2352 N N . TYR A 1 288 ? 22.096 0.472 -39.188 1.00 55.28 288 TYR A N 1
ATOM 2353 C CA . TYR A 1 288 ? 21.301 -0.615 -39.787 1.00 55.28 288 TYR A CA 1
ATOM 2354 C C . TYR A 1 288 ? 19.837 -0.562 -39.329 1.00 55.28 288 TYR A C 1
ATOM 2356 O O . TYR A 1 288 ? 19.541 -0.654 -38.136 1.00 55.28 288 TYR A O 1
ATOM 2364 N N . ALA A 1 289 ? 18.928 -0.373 -40.291 1.00 57.88 289 ALA A N 1
ATOM 2365 C CA . ALA A 1 289 ? 17.479 -0.443 -40.114 1.00 57.88 289 ALA A CA 1
ATOM 2366 C C . ALA A 1 289 ? 17.066 -1.914 -39.964 1.00 57.88 289 ALA A C 1
ATOM 2368 O O . ALA A 1 289 ? 16.843 -2.620 -40.943 1.00 57.88 289 ALA A O 1
ATOM 2369 N N . GLY A 1 290 ? 17.070 -2.410 -38.729 1.00 77.56 290 GLY A N 1
ATOM 2370 C CA . GLY A 1 290 ? 16.398 -3.665 -38.400 1.00 77.56 290 GLY A CA 1
ATOM 2371 C C . GLY A 1 290 ? 14.929 -3.399 -38.082 1.00 77.56 290 GLY A C 1
ATOM 2372 O O . GLY A 1 290 ? 14.623 -2.368 -37.485 1.00 77.56 290 GLY A O 1
ATOM 2373 N N . ASP A 1 291 ? 14.035 -4.344 -38.385 1.00 86.00 291 ASP A N 1
ATOM 2374 C CA . ASP A 1 291 ? 12.583 -4.189 -38.178 1.00 86.00 291 ASP A CA 1
ATOM 2375 C C . ASP A 1 291 ? 12.201 -3.718 -36.761 1.00 86.00 291 ASP A C 1
ATOM 2377 O O . ASP A 1 291 ? 11.205 -3.021 -36.574 1.00 86.00 291 ASP A O 1
ATOM 2381 N N . LEU A 1 292 ? 12.990 -4.093 -35.746 1.00 87.94 292 LEU A N 1
ATOM 2382 C CA . LEU A 1 292 ? 12.804 -3.654 -34.361 1.00 87.94 292 LEU A CA 1
ATOM 2383 C C . LEU A 1 292 ? 13.000 -2.136 -34.208 1.00 87.94 292 LEU A C 1
ATOM 2385 O O . LEU A 1 292 ? 12.193 -1.475 -33.559 1.00 87.94 292 LEU A O 1
ATOM 2389 N N . LYS A 1 293 ? 14.047 -1.575 -34.826 1.00 89.44 293 LYS A N 1
ATOM 2390 C CA . LYS A 1 293 ? 14.344 -0.136 -34.798 1.00 89.44 293 LYS A CA 1
ATOM 2391 C C . LYS A 1 293 ? 13.178 0.654 -35.387 1.00 89.44 293 LYS A C 1
ATOM 2393 O O . LYS A 1 293 ? 12.662 1.546 -34.719 1.00 89.44 293 LYS A O 1
ATOM 2398 N N . ASP A 1 294 ? 12.713 0.259 -36.569 1.00 90.12 294 ASP A N 1
ATOM 2399 C CA . ASP A 1 294 ? 11.631 0.939 -37.286 1.00 90.12 294 ASP A CA 1
ATOM 2400 C C . ASP A 1 294 ? 10.312 0.927 -36.502 1.00 90.12 294 ASP A C 1
ATOM 2402 O O . ASP A 1 294 ? 9.577 1.919 -36.483 1.00 90.12 294 ASP A O 1
ATOM 2406 N N . ARG A 1 295 ? 9.989 -0.191 -35.836 1.00 92.25 295 ARG A N 1
ATOM 2407 C CA . ARG A 1 295 ? 8.787 -0.291 -34.995 1.00 92.25 295 ARG A CA 1
ATOM 2408 C C . ARG A 1 295 ? 8.858 0.647 -33.796 1.00 92.25 295 ARG A C 1
ATOM 2410 O O . ARG A 1 295 ? 7.913 1.402 -33.566 1.00 92.25 295 ARG A O 1
ATOM 2417 N N . TRP A 1 296 ? 9.969 0.637 -33.064 1.00 93.88 296 TRP A N 1
ATOM 2418 C CA . TRP A 1 296 ? 10.124 1.477 -31.876 1.00 93.88 296 TRP A CA 1
ATOM 2419 C C . TRP A 1 296 ? 10.296 2.961 -32.206 1.00 93.88 296 TRP A C 1
ATOM 2421 O O . TRP A 1 296 ? 9.821 3.802 -31.448 1.00 93.88 296 TRP A O 1
ATOM 2431 N N . GLU A 1 297 ? 10.878 3.307 -33.354 1.00 93.56 297 GLU A N 1
ATOM 2432 C CA . GLU A 1 297 ? 10.926 4.685 -33.856 1.00 93.56 297 GLU A CA 1
ATOM 2433 C C . GLU A 1 297 ? 9.526 5.219 -34.199 1.00 93.56 297 GLU A C 1
ATOM 2435 O O . GLU A 1 297 ? 9.152 6.321 -33.779 1.00 93.56 297 GLU A O 1
ATOM 2440 N N . LYS A 1 298 ? 8.702 4.415 -34.888 1.00 94.38 298 LYS A N 1
ATOM 2441 C CA . LYS A 1 298 ? 7.289 4.746 -35.141 1.00 94.38 298 LYS A CA 1
ATOM 2442 C C . LYS A 1 298 ? 6.506 4.891 -33.838 1.00 94.38 298 LYS A C 1
ATOM 2444 O O . LYS A 1 298 ? 5.758 5.859 -33.681 1.00 94.38 298 LYS A O 1
ATOM 2449 N N . TRP A 1 299 ? 6.693 3.964 -32.897 1.00 95.81 299 TRP A N 1
ATOM 2450 C CA . TRP A 1 299 ? 6.049 4.023 -31.585 1.00 95.81 299 TRP A CA 1
ATOM 2451 C C . TRP A 1 299 ? 6.462 5.278 -30.806 1.00 95.81 299 TRP A C 1
ATOM 2453 O O . TRP A 1 299 ? 5.590 5.992 -30.313 1.00 95.81 299 TRP A O 1
ATOM 2463 N N . LEU A 1 300 ? 7.759 5.607 -30.760 1.00 94.44 300 LEU A N 1
ATOM 2464 C CA . LEU A 1 300 ? 8.265 6.793 -30.063 1.00 94.44 300 LEU A CA 1
ATOM 2465 C C . LEU A 1 300 ? 7.694 8.073 -30.676 1.00 94.44 300 LEU A C 1
ATOM 2467 O O . LEU A 1 300 ? 7.239 8.951 -29.949 1.00 94.44 300 LEU A O 1
ATOM 2471 N N . THR A 1 301 ? 7.636 8.148 -32.008 1.00 93.62 301 THR A N 1
ATOM 2472 C CA . THR A 1 301 ? 7.034 9.281 -32.725 1.00 93.62 301 THR A CA 1
ATOM 2473 C C . THR A 1 301 ? 5.563 9.465 -32.336 1.00 93.62 301 THR A C 1
ATOM 2475 O O . THR A 1 301 ? 5.124 10.583 -32.051 1.00 93.62 301 THR A O 1
ATOM 2478 N N . TYR A 1 302 ? 4.792 8.373 -32.274 1.00 93.50 302 TYR A N 1
ATOM 2479 C CA . TYR A 1 302 ? 3.396 8.403 -31.834 1.00 93.50 302 TYR A CA 1
ATOM 2480 C C . TYR A 1 302 ? 3.261 8.823 -30.362 1.00 93.50 302 TYR A C 1
ATOM 2482 O O . TYR A 1 302 ? 2.447 9.696 -30.040 1.00 93.50 302 TYR A O 1
ATOM 2490 N N . PHE A 1 303 ? 4.075 8.245 -29.475 1.00 91.69 303 PHE A N 1
ATOM 2491 C CA . PHE A 1 303 ? 4.104 8.579 -28.052 1.00 91.69 303 PHE A CA 1
ATOM 2492 C C . PHE A 1 303 ? 4.404 10.068 -27.834 1.00 91.69 303 PHE A C 1
ATOM 2494 O O . PHE A 1 303 ? 3.673 10.752 -27.110 1.00 91.69 303 PHE A O 1
ATOM 2501 N N . GLU A 1 304 ? 5.433 10.601 -28.497 1.00 89.94 304 GLU A N 1
ATOM 2502 C CA . GLU A 1 304 ? 5.801 12.013 -28.415 1.00 89.94 304 GLU A CA 1
ATOM 2503 C C . GLU A 1 304 ? 4.686 12.914 -28.951 1.00 89.94 304 GLU A C 1
ATOM 2505 O O . GLU A 1 304 ? 4.344 13.899 -28.298 1.00 89.94 304 GLU A O 1
ATOM 2510 N N . ALA A 1 305 ? 4.071 12.578 -30.091 1.00 88.00 305 ALA A N 1
ATOM 2511 C CA . ALA A 1 305 ? 2.967 13.349 -30.662 1.00 88.00 305 ALA A CA 1
ATOM 2512 C C . ALA A 1 305 ? 1.751 13.409 -29.720 1.00 88.00 305 ALA A C 1
ATOM 2514 O O . ALA A 1 305 ? 1.203 14.490 -29.486 1.00 88.00 305 ALA A O 1
ATOM 2515 N N . ARG A 1 306 ? 1.371 12.270 -29.125 1.00 85.62 306 ARG A N 1
ATOM 2516 C CA . ARG A 1 306 ? 0.254 12.158 -28.171 1.00 85.62 306 ARG A CA 1
ATOM 2517 C C . ARG A 1 306 ? 0.502 12.947 -26.885 1.00 85.62 306 ARG A C 1
ATOM 2519 O O . ARG A 1 306 ? -0.435 13.513 -26.321 1.00 85.62 306 ARG A O 1
ATOM 2526 N N . ASN A 1 307 ? 1.748 13.006 -26.419 1.00 81.19 307 ASN A N 1
ATOM 2527 C CA . ASN A 1 307 ? 2.096 13.662 -25.158 1.00 81.19 307 ASN A CA 1
ATOM 2528 C C . ASN A 1 307 ? 2.570 15.121 -25.328 1.00 81.19 307 ASN A C 1
ATOM 2530 O O . ASN A 1 307 ? 2.556 15.879 -24.359 1.00 81.19 307 ASN A O 1
ATOM 2534 N N . ARG A 1 308 ? 2.877 15.578 -26.554 1.00 71.75 308 ARG A N 1
ATOM 2535 C CA . ARG A 1 308 ? 3.368 16.939 -26.873 1.00 71.75 308 ARG A CA 1
ATOM 2536 C C . ARG A 1 308 ? 2.496 18.072 -26.312 1.00 71.75 308 ARG A C 1
ATOM 2538 O O . ARG A 1 308 ? 3.031 19.111 -25.930 1.00 71.75 308 ARG A O 1
ATOM 2545 N N . TYR A 1 309 ? 1.175 17.891 -26.255 1.00 56.47 309 TYR A N 1
ATOM 2546 C CA . TYR A 1 309 ? 0.236 18.908 -25.759 1.00 56.47 309 TYR A CA 1
ATOM 2547 C C . TYR A 1 309 ? 0.080 18.910 -24.235 1.00 56.47 309 TYR A C 1
ATOM 2549 O O . TYR A 1 309 ? -0.095 19.976 -23.644 1.00 56.47 309 TYR A O 1
ATOM 2557 N N . LYS A 1 310 ? 0.219 17.749 -23.582 1.00 59.66 310 LYS A N 1
ATOM 2558 C CA . LYS A 1 310 ? 0.116 17.630 -22.119 1.00 59.66 310 LYS A CA 1
ATOM 2559 C C . LYS A 1 310 ? 1.237 18.384 -21.397 1.00 59.66 310 LYS A C 1
ATOM 2561 O O . LYS A 1 310 ? 1.022 18.894 -20.309 1.00 59.66 310 LYS A O 1
ATOM 2566 N N . HIS A 1 311 ? 2.401 18.535 -22.029 1.00 52.94 311 HIS A N 1
ATOM 2567 C CA . HIS A 1 311 ? 3.549 19.244 -21.450 1.00 52.94 311 HIS A CA 1
ATOM 2568 C C . HIS A 1 311 ? 3.567 20.761 -21.696 1.00 52.94 311 HIS A C 1
ATOM 2570 O O . HIS A 1 311 ? 4.380 21.455 -21.094 1.00 52.94 311 HIS A O 1
ATOM 2576 N N . LYS A 1 312 ? 2.700 21.293 -22.572 1.00 48.91 312 LYS A N 1
ATOM 2577 C CA . LYS A 1 312 ? 2.675 22.729 -22.918 1.00 48.91 312 LYS A CA 1
ATOM 2578 C C . LYS A 1 312 ? 1.569 23.531 -22.229 1.00 48.91 312 LYS A C 1
ATOM 2580 O O . LYS A 1 312 ? 1.569 24.754 -22.339 1.00 48.91 312 LYS A O 1
ATOM 2585 N N . SER A 1 313 ? 0.620 22.887 -21.550 1.00 40.69 313 SER A N 1
ATOM 2586 C CA . SER A 1 313 ? -0.457 23.611 -20.869 1.00 40.69 313 SER A CA 1
ATOM 2587 C C . SER A 1 313 ? 0.060 24.282 -19.576 1.00 40.69 313 SER A C 1
ATOM 2589 O O . SER A 1 313 ? 0.801 23.649 -18.822 1.00 40.69 313 SER A O 1
ATOM 2591 N N . PRO A 1 314 ? -0.311 25.548 -19.283 1.00 40.62 314 PRO A N 1
ATOM 2592 C CA . PRO A 1 314 ? 0.141 26.285 -18.095 1.00 40.62 314 PRO A CA 1
ATOM 2593 C C . PRO A 1 314 ? -0.141 25.566 -16.769 1.00 40.62 314 PRO A C 1
ATOM 2595 O O . PRO A 1 314 ? 0.696 25.587 -15.871 1.00 40.62 314 PRO A O 1
ATOM 2598 N N . GLN A 1 315 ? -1.255 24.828 -16.676 1.00 40.28 315 GLN A N 1
ATOM 2599 C CA . GLN A 1 315 ? -1.594 23.986 -15.515 1.00 40.28 315 GLN A CA 1
ATOM 2600 C C . GLN A 1 315 ? -0.556 22.876 -15.242 1.00 40.28 315 GLN A C 1
ATOM 2602 O O . GLN A 1 315 ? -0.479 22.364 -14.132 1.00 40.28 315 GLN A O 1
ATOM 2607 N N . TYR A 1 316 ? 0.273 22.543 -16.234 1.00 47.19 316 TYR A N 1
ATOM 2608 C CA . TYR A 1 316 ? 1.305 21.506 -16.192 1.00 47.19 316 TYR A CA 1
ATOM 2609 C C . TYR A 1 316 ? 2.728 22.085 -16.080 1.00 47.19 316 TYR A C 1
ATOM 2611 O O . TYR A 1 316 ? 3.681 21.330 -15.891 1.00 47.19 316 TYR A O 1
ATOM 2619 N N . MET A 1 317 ? 2.882 23.414 -16.182 1.00 37.81 317 MET A N 1
ATOM 2620 C CA . MET A 1 317 ? 4.153 24.135 -16.016 1.00 37.81 317 MET A CA 1
ATOM 2621 C C . MET A 1 317 ? 4.249 24.916 -14.696 1.00 37.81 317 MET A C 1
ATOM 2623 O O . MET A 1 317 ? 5.337 25.371 -14.337 1.00 37.81 317 MET A O 1
ATOM 2627 N N . HIS A 1 318 ? 3.151 25.075 -13.949 1.00 35.69 318 HIS A N 1
ATOM 2628 C CA . HIS A 1 318 ? 3.200 25.717 -12.638 1.00 35.69 318 HIS A CA 1
ATOM 2629 C C . HIS A 1 318 ? 3.842 24.802 -11.581 1.00 35.69 318 HIS A C 1
ATOM 2631 O O . HIS A 1 318 ? 3.593 23.598 -11.528 1.00 35.69 318 HIS A O 1
ATOM 2637 N N . LYS A 1 319 ? 4.716 25.421 -10.774 1.00 37.81 319 LYS A N 1
ATOM 2638 C CA . LYS A 1 319 ? 5.448 24.898 -9.608 1.00 37.81 319 LYS A CA 1
ATOM 2639 C C . LYS A 1 319 ? 4.822 23.620 -9.015 1.00 37.81 319 LYS A C 1
ATOM 2641 O O . LYS A 1 319 ? 3.841 23.707 -8.289 1.00 37.81 319 LYS A O 1
ATOM 2646 N N . GLY A 1 320 ? 5.419 22.459 -9.299 1.00 40.91 320 GLY A N 1
ATOM 2647 C CA . GLY A 1 320 ? 5.065 21.187 -8.653 1.00 40.91 320 GLY A CA 1
ATOM 2648 C C . GLY A 1 320 ? 4.177 20.225 -9.4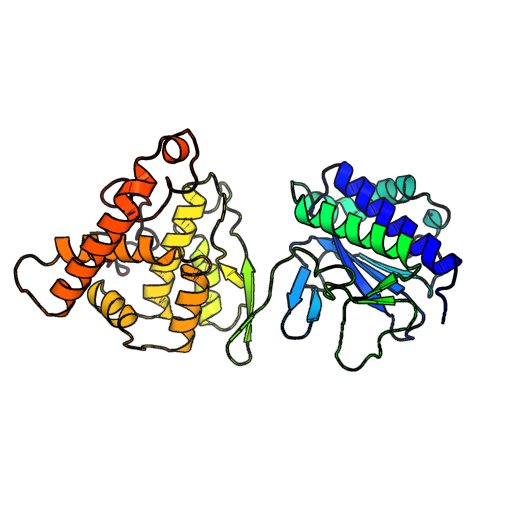50 1.00 40.91 320 GLY A C 1
ATOM 2649 O O . GLY A 1 320 ? 3.816 19.188 -8.908 1.00 40.91 320 GLY A O 1
ATOM 2650 N N . GLY A 1 321 ? 3.852 20.508 -10.717 1.00 39.31 321 GLY A N 1
ATOM 2651 C CA . GLY A 1 321 ? 3.043 19.607 -11.547 1.00 39.31 321 GLY A CA 1
ATOM 2652 C C . GLY A 1 321 ? 3.581 18.167 -11.599 1.00 39.31 321 GLY A C 1
ATOM 2653 O O . GLY A 1 321 ? 4.742 17.938 -11.947 1.00 39.31 321 GLY A O 1
ATOM 2654 N N . HIS A 1 322 ? 2.701 17.206 -11.303 1.00 44.50 322 HIS A N 1
ATOM 2655 C CA . HIS A 1 322 ? 2.912 15.756 -11.129 1.00 44.50 322 HIS A CA 1
ATOM 2656 C C . HIS A 1 322 ? 3.719 15.017 -12.224 1.00 44.50 322 HIS A C 1
ATOM 2658 O O . HIS A 1 322 ? 4.061 13.853 -12.051 1.00 44.50 322 HIS A O 1
ATOM 2664 N N . TYR A 1 323 ? 4.064 15.673 -13.336 1.00 49.06 323 TYR A N 1
ATOM 2665 C CA . TYR A 1 323 ? 4.800 15.094 -14.464 1.00 49.06 323 TYR A CA 1
ATOM 2666 C C . TYR A 1 323 ? 6.223 15.641 -14.650 1.00 49.06 323 TYR A C 1
ATOM 2668 O O . TYR A 1 323 ? 6.908 15.206 -15.572 1.00 49.06 323 TYR A O 1
ATOM 2676 N N . GLN A 1 324 ? 6.720 16.543 -13.795 1.00 51.81 324 GLN A N 1
ATOM 2677 C CA . GLN A 1 324 ? 8.111 17.031 -13.881 1.00 51.81 324 GLN A CA 1
ATOM 2678 C C . GLN A 1 324 ? 9.173 16.000 -13.452 1.00 51.81 324 GLN A C 1
ATOM 2680 O O . GLN A 1 324 ? 10.364 16.280 -13.539 1.00 51.81 324 GLN A O 1
ATOM 2685 N N . LYS A 1 325 ? 8.770 14.809 -12.998 1.00 67.56 325 LYS A N 1
ATOM 2686 C CA . LYS A 1 325 ? 9.669 13.760 -12.495 1.00 67.56 325 LYS A CA 1
ATOM 2687 C C . LYS A 1 325 ? 9.296 12.441 -13.150 1.00 67.56 325 LYS A C 1
ATOM 2689 O O . LYS A 1 325 ? 8.631 11.608 -12.558 1.00 67.56 325 LYS A O 1
ATOM 2694 N N . ASN A 1 326 ? 9.635 12.285 -14.418 1.00 76.00 326 ASN A N 1
ATOM 2695 C CA . ASN A 1 326 ? 9.479 11.019 -15.123 1.00 76.00 326 ASN A CA 1
ATOM 2696 C C . ASN A 1 326 ? 10.784 10.725 -15.877 1.00 76.00 326 ASN A C 1
ATOM 2698 O O . ASN A 1 326 ? 11.553 11.651 -16.143 1.00 76.00 326 ASN A O 1
ATOM 2702 N N . PRO A 1 327 ? 11.061 9.460 -16.215 1.00 79.62 327 PRO A N 1
ATOM 2703 C CA . PRO A 1 327 ? 12.345 9.067 -16.789 1.00 79.62 327 PRO A CA 1
ATOM 2704 C C . PRO A 1 327 ? 12.604 9.632 -18.196 1.00 79.62 327 PRO A C 1
ATOM 2706 O O . PRO A 1 327 ? 13.740 9.584 -18.658 1.00 79.62 327 PRO A O 1
ATOM 2709 N N . PHE A 1 328 ? 11.599 10.190 -18.886 1.00 82.38 328 PHE A N 1
ATOM 2710 C CA . PHE A 1 328 ? 11.724 10.631 -20.279 1.00 82.38 328 PHE A CA 1
ATOM 2711 C C . PHE A 1 328 ? 12.039 12.123 -20.456 1.00 82.38 328 PHE A C 1
ATOM 2713 O O . PHE A 1 328 ? 12.854 12.492 -21.307 1.00 82.38 328 PHE A O 1
ATOM 2720 N N . TYR A 1 329 ? 11.388 12.997 -19.686 1.00 72.44 329 TYR A N 1
ATOM 2721 C CA . TYR A 1 329 ? 11.505 14.450 -19.842 1.00 72.44 329 TYR A CA 1
ATOM 2722 C C . TYR A 1 329 ? 12.564 15.036 -18.898 1.00 72.44 329 TYR A C 1
ATOM 2724 O O . TYR A 1 329 ? 12.611 14.682 -17.728 1.00 72.44 329 TYR A O 1
ATOM 2732 N N . GLY A 1 330 ? 13.390 15.971 -19.393 1.00 64.12 330 GLY A N 1
ATOM 2733 C CA . GLY A 1 330 ? 14.391 16.681 -18.575 1.00 64.12 330 GLY A CA 1
ATOM 2734 C C . GLY A 1 330 ? 15.861 16.470 -18.964 1.00 64.12 330 GLY A C 1
ATOM 2735 O O . GLY A 1 330 ? 16.742 16.853 -18.206 1.00 64.12 330 GLY A O 1
ATOM 2736 N N . GLY A 1 331 ? 16.156 15.886 -20.132 1.00 68.62 331 GLY A N 1
ATOM 2737 C CA . GLY A 1 331 ? 17.523 15.808 -20.665 1.00 68.62 331 GLY A CA 1
ATOM 2738 C C . GLY A 1 331 ? 17.900 14.424 -21.191 1.00 68.62 331 GLY A C 1
ATOM 2739 O O . GLY A 1 331 ? 17.068 13.730 -21.777 1.00 68.62 331 GLY A O 1
ATOM 2740 N N . ASN A 1 332 ? 19.175 14.052 -21.023 1.00 69.69 332 ASN A N 1
ATOM 2741 C CA . ASN A 1 332 ? 19.719 12.770 -21.489 1.00 69.69 332 ASN A CA 1
ATOM 2742 C C . ASN A 1 332 ? 19.534 11.620 -20.495 1.00 69.69 332 ASN A C 1
ATOM 2744 O O . ASN A 1 332 ? 19.458 10.489 -20.947 1.00 69.69 332 ASN A O 1
ATOM 2748 N N . ASN A 1 333 ? 19.457 11.894 -19.192 1.00 74.00 333 ASN A N 1
ATOM 2749 C CA . ASN A 1 333 ? 19.142 10.926 -18.139 1.00 74.00 333 ASN A CA 1
ATOM 2750 C C . ASN A 1 333 ? 18.562 11.701 -16.938 1.00 74.00 333 ASN A C 1
ATOM 2752 O O . ASN A 1 333 ? 19.289 11.999 -15.992 1.00 74.00 333 ASN A O 1
ATOM 2756 N N . PRO A 1 334 ? 17.290 12.134 -17.018 1.00 68.31 334 PRO A N 1
ATOM 2757 C CA . PRO A 1 334 ? 16.723 13.125 -16.096 1.00 68.31 334 PRO A CA 1
ATOM 2758 C C . PRO A 1 334 ? 16.605 12.629 -14.652 1.00 68.31 334 PRO A C 1
ATOM 2760 O O . PRO A 1 334 ? 16.526 13.438 -13.734 1.00 68.31 334 PRO A O 1
ATOM 2763 N N . LEU A 1 335 ? 16.603 11.310 -14.455 1.00 76.44 335 LEU A N 1
ATOM 2764 C CA . LEU A 1 335 ? 16.557 10.670 -13.143 1.00 76.44 335 LEU A CA 1
ATOM 2765 C C . LEU A 1 335 ? 17.867 9.952 -12.804 1.00 76.44 335 LEU A C 1
ATOM 2767 O O . LEU A 1 335 ? 17.848 9.092 -11.941 1.00 76.44 335 LEU A O 1
ATOM 2771 N N . HIS A 1 336 ? 18.981 10.255 -13.483 1.00 76.62 336 HIS A N 1
ATOM 2772 C CA . HIS A 1 336 ? 20.294 9.645 -13.223 1.00 76.62 336 HIS A CA 1
ATOM 2773 C C . HIS A 1 336 ? 20.271 8.104 -13.107 1.00 76.62 336 HIS A C 1
ATOM 2775 O O . HIS A 1 336 ? 20.987 7.530 -12.295 1.00 76.62 336 HIS A O 1
ATOM 2781 N N . LEU A 1 337 ? 19.452 7.441 -13.929 1.00 79.88 337 LEU A N 1
ATOM 2782 C CA . LEU A 1 337 ? 19.229 5.996 -13.910 1.00 79.88 337 LEU A CA 1
ATOM 2783 C C . LEU A 1 337 ? 20.479 5.201 -14.303 1.00 79.88 337 LEU A C 1
ATOM 2785 O O . LEU A 1 337 ? 21.271 5.648 -15.140 1.00 79.88 337 LEU A O 1
ATOM 2789 N N . GLY A 1 338 ? 20.595 3.980 -13.779 1.00 74.44 338 GLY A N 1
ATOM 2790 C CA . GLY A 1 338 ? 21.699 3.066 -14.054 1.00 74.44 338 GLY A CA 1
ATOM 2791 C C . GLY A 1 338 ? 22.929 3.309 -13.179 1.00 74.44 338 GLY A C 1
ATOM 2792 O O . GLY A 1 338 ? 24.027 2.884 -13.550 1.00 74.44 338 GLY A O 1
ATOM 2793 N N . LEU A 1 339 ? 22.764 4.003 -12.049 1.00 79.56 339 LEU A N 1
ATOM 2794 C CA . LEU A 1 339 ? 23.762 4.120 -10.982 1.00 79.56 339 LEU A CA 1
ATOM 2795 C C . LEU A 1 339 ? 23.509 3.095 -9.863 1.00 79.56 339 LEU A C 1
ATOM 2797 O O . LEU A 1 339 ? 24.344 2.916 -8.978 1.00 79.56 339 LEU A O 1
ATOM 2801 N N . CYS A 1 340 ? 22.423 2.320 -9.963 1.00 68.56 340 CYS A N 1
ATOM 2802 C CA . CYS A 1 340 ? 22.128 1.177 -9.107 1.00 68.56 340 CYS A CA 1
ATOM 2803 C C . CYS A 1 340 ? 23.064 -0.034 -9.292 1.00 68.56 340 CYS A C 1
ATOM 2805 O O . CYS A 1 340 ? 22.738 -1.102 -8.785 1.00 68.56 340 CYS A O 1
ATOM 2807 N N . PHE A 1 341 ? 24.216 0.088 -9.950 1.00 73.38 341 PHE A N 1
ATOM 2808 C CA . PHE A 1 341 ? 25.196 -0.991 -10.130 1.00 73.38 341 PHE A CA 1
ATOM 2809 C C . PHE A 1 341 ? 26.593 -0.529 -9.707 1.00 73.38 341 PHE A C 1
ATOM 2811 O O . PHE A 1 341 ? 26.952 0.637 -9.900 1.00 73.38 341 PHE A O 1
ATOM 2818 N N . LYS A 1 342 ? 27.405 -1.424 -9.125 1.00 63.78 342 LYS A N 1
ATOM 2819 C CA . LYS A 1 342 ? 28.817 -1.104 -8.843 1.00 63.78 342 LYS A CA 1
ATOM 2820 C C . LYS A 1 342 ? 29.601 -1.007 -10.161 1.00 63.78 342 LYS A C 1
ATOM 2822 O O . LYS A 1 342 ? 29.161 -1.491 -11.201 1.00 63.78 342 LYS A O 1
ATOM 2827 N N . HIS A 1 343 ? 30.771 -0.359 -10.154 1.00 52.16 343 HIS A N 1
ATOM 2828 C CA . HIS A 1 343 ? 31.650 -0.335 -11.332 1.00 52.16 343 HIS A CA 1
ATOM 2829 C C . HIS A 1 343 ? 31.921 -1.761 -11.844 1.00 52.16 343 HIS A C 1
ATOM 2831 O O . HIS A 1 343 ? 32.465 -2.578 -11.109 1.00 52.16 343 HIS A O 1
ATOM 2837 N N . GLY A 1 344 ? 31.541 -2.033 -13.098 1.00 52.50 344 GLY A N 1
ATOM 2838 C CA . GLY A 1 344 ? 31.692 -3.340 -13.749 1.00 52.50 344 GLY A CA 1
ATOM 2839 C C . GLY A 1 344 ? 30.418 -4.191 -13.812 1.00 52.50 344 GLY A C 1
ATOM 2840 O O . GLY A 1 344 ? 30.397 -5.152 -14.570 1.00 52.50 344 GLY A O 1
ATOM 2841 N N . GLU A 1 345 ? 29.352 -3.825 -13.096 1.00 51.66 345 GLU A N 1
ATOM 2842 C CA . GLU A 1 345 ? 28.044 -4.485 -13.186 1.00 51.66 345 GLU A CA 1
ATOM 2843 C C . GLU A 1 345 ? 27.165 -3.760 -14.228 1.00 51.66 345 GLU A C 1
ATOM 2845 O O . GLU A 1 345 ? 26.982 -2.543 -14.188 1.00 51.66 345 GLU A O 1
ATOM 2850 N N . GLU A 1 346 ? 26.734 -4.530 -15.227 1.00 60.41 346 GLU A N 1
ATOM 2851 C CA . GLU A 1 346 ? 25.871 -4.244 -16.386 1.00 60.41 346 GLU A CA 1
ATOM 2852 C C . GLU A 1 346 ? 25.203 -2.853 -16.466 1.00 60.41 346 GLU A C 1
ATOM 2854 O O . GLU A 1 346 ? 24.041 -2.639 -16.123 1.00 60.41 346 GLU A O 1
ATOM 2859 N N . LYS A 1 347 ? 25.924 -1.898 -17.065 1.00 59.47 347 LYS A N 1
ATOM 2860 C CA . LYS A 1 347 ? 25.437 -0.550 -17.398 1.00 59.47 347 LYS A CA 1
ATOM 2861 C C . LYS A 1 347 ? 24.732 -0.495 -18.755 1.00 59.47 347 LYS A C 1
ATOM 2863 O O . LYS A 1 347 ? 25.152 0.241 -19.648 1.00 59.47 347 LYS A O 1
ATOM 2868 N N . TRP A 1 348 ? 23.658 -1.255 -18.958 1.00 65.94 348 TRP A N 1
ATOM 2869 C CA . TRP A 1 348 ? 22.976 -1.216 -20.261 1.00 65.94 348 TRP A CA 1
ATOM 2870 C C . TRP A 1 348 ? 22.137 0.058 -20.474 1.00 65.94 348 TRP A C 1
ATOM 2872 O O . TRP A 1 348 ? 21.844 0.414 -21.619 1.00 65.94 348 TRP A O 1
ATOM 2882 N N . ILE A 1 349 ? 21.828 0.801 -19.400 1.00 62.69 349 ILE A N 1
ATOM 2883 C CA . ILE A 1 349 ? 21.058 2.058 -19.438 1.00 62.69 349 ILE A CA 1
ATOM 2884 C C . ILE A 1 349 ? 21.931 3.327 -19.379 1.00 62.69 349 ILE A C 1
ATOM 2886 O O . ILE A 1 349 ? 21.498 4.370 -19.863 1.00 62.69 349 ILE A O 1
ATOM 2890 N N . SER A 1 350 ? 23.156 3.263 -18.849 1.00 53.22 350 SER A N 1
ATOM 2891 C CA . SER A 1 350 ? 23.943 4.455 -18.476 1.00 53.22 350 SER A CA 1
ATOM 2892 C C . SER A 1 350 ? 24.699 5.162 -19.616 1.00 53.22 350 SER A C 1
ATOM 2894 O O . SER A 1 350 ? 25.464 6.078 -19.323 1.00 53.22 350 SER A O 1
ATOM 2896 N N . ASN A 1 351 ? 24.490 4.771 -20.878 1.00 48.16 351 ASN A N 1
ATOM 2897 C CA . ASN A 1 351 ? 25.095 5.403 -22.060 1.00 48.16 351 ASN A CA 1
ATOM 2898 C C . ASN A 1 351 ? 24.032 5.818 -23.073 1.00 48.16 351 ASN A C 1
ATOM 2900 O O . ASN A 1 351 ? 23.275 4.909 -23.521 1.00 48.16 351 ASN A O 1
#

Secondary structure (DSSP, 8-state):
-PPPHHHHHHHHHHHHHHHHHHHTTBTTEEEEEEE-TTSSSEEEEEEEGGGEEEETTTTEEEES-TTSS-EEEEETTSTT-BTTBGGGTT--HHHHHHHHHHHSHHHHHHT-B--HHHHHHHHHHHHHHHHH--EEE-BS-TTSPPPTTEEEBT-TTTBPPPSSEEEEEETTEEEEEE-----TTS-TTTTTHHHHHHHHTT--SEEEPP-TT---HHHHHHHHHHHHHHIIIII---SHHHHHHHHTT--SSHHHHHHHHHHHTTTS-HHHHHHHHHHHHHHT--S---HHHHHHHHHHHHHHHHHTTTTTSHHHHSTT-TTSSSSSSSSSSTT--S-SS-TTS--SS--

pLDDT: mean 82.32, std 13.31, range [35.69, 98.56]

Sequence (351 aa):
MRVPESLLRRSVRLLNAINILHRQGYEKLGCSFWGGIDCFSWVAVVTSTDNMMVDREIGITNLINERADSFLHEANREGNDYFGWTDARNASAEQLAELMKLRFSALLDNCKGEHAENVAWLLRVIHQISITGKLPYAVFDETHALPDWTFLIGDREYVDYAPVCDVFRLGHQKYRFCAVNLNEHIDWHSAHRTIIDRIALGQVSVLPQFPQNTYSVFEMGAYWEGAVYFIAKLLELTSKEEFLRFLEGNKVRPVYGELFYRIYDSNGQLDYFVAYVVKQYLKSKPEYAGDLKDRWEKWLTYFEARNRYKHKSPQYMHKGGHYQKNPFYGGNNPLHLGLCFKHGEEKWISN

Radius of gyration: 24.8 Å; chains: 1; bounding box: 63×47×75 Å

Organism: NCBI:txid1856405